Protein 4X34 (pdb70)

Sequence (253 aa):
NSFVGLRVVAKWSSNGYFYSGKITRDVGAGKYKLLFDDGYECDVLGKDILLCDPIPLDTEVTALSEDEYFSAGVVKGHRKESGELYYSIEKEGQRKWYKRMAVILSLEQGNRLREQYGLGNSFVGLRVVAKWSSNGYFYSGKITRDVGAGKYKLLFDDGYECDVLGKDILLCDPIPLDTEVTALSEDEYFSAGVVKGHRKESGELYYSIEKEGQRKWYKRMAVILSLEQGNRLREQYGLTSRHLMFKSRHLMF

GO terms:
  GO:0005515 protein binding (F, IPI)
  GO:0061649 ubiquitin-modified histone reader activity (F, IDA)
  GO:0035861 site of double-strand break (C, IDA)
  GO:0097680 double-strand break repair via classical nonhomologous end joining (P, IDA)
  GO:0140566 histone reader activity (F, IDA)
  GO:0003712 transcription coregulator activity (F, IMP)
  GO:0006974 DNA damage response (P, IDA)
  GO:0005634 nucleus (C, IDA)
  GO:0045830 positive regulation of isotype switching (P, IDA)
  GO:1990166 protein localization to site of double-strand break (P, IDA)
  GO:2000042 negative regulation of double-strand break repair via homologous recombination (P, IDA)
  GO:0051260 protein homooligomerization (P, IDA)
  GO:0006303 double-strand break repair via nonhomologous end joining (P, IDA)
  GO:0140005 histone H4K20me2 reader activity (F, IDA)
  GO:0005634 nucleus (C, EXP)
  GO:0005694 chromosome (C, EXP)
  GO:0045830 positive regulation of isotype switching (P, IMP)
  GO:0005654 nucleoplasm (C, IDA)
  GO:0005737 cytoplasm (C, IDA)
  GO:0002039 p53 binding (F, IPI)

InterPro domains:
  IPR001357 BRCT domain [PS50172] (1724-1848)
  IPR001357 BRCT domain [PS50172] (1864-1964)
  IPR001357 BRCT domain [SM00292] (1661-1838)
  IPR001357 BRCT domain [SM00292] (1866-1954)
  IPR014722 Large ribosomal subunit protein uL2, domain 2 [G3DSA:2.30.30.30] (1539-1603)
  IPR015125 Tumour suppressor p53-binding protein-1, Tudor domain [PF09038] (1483-1604)
  IPR036420 BRCT domain superfamily [G3DSA:3.40.50.10190] (1724-1850)
  IPR036420 BRCT domain superfamily [G3DSA:3.40.50.10190] (1851-1969)
  IPR036420 BRCT domain superfamily [SSF52113] (1715-1865)
  IPR036420 BRCT domain superfamily [SSF52113] (1867-1971)
  IPR047249 TP53-binding protein 1-like, first BRCT domain [cd17745] (1728-1839)
  IPR047250 TP53-binding protein 1-like, second BRCT domain [cd17724] (1868-1954)
  IPR047252 TP53-binding protein 1-like [PTHR15321] (263-1972)

Nearest PDB structures (foldseek):
  6my0-assembly2_B  TM=9.766E-01  e=1.547E-18  Homo sapiens
  4rg2-assembly1_B  TM=9.712E-01  e=1.630E-18  Homo sapiens
  2mwo-assembly1_A  TM=9.190E-01  e=5.790E-19  Homo sapiens
  8u4u-assembly4_H  TM=9.628E-01  e=1.469E-16  Homo sapiens
  5j26-assembly1_A  TM=9.544E-01  e=8.757E-17  Homo sapiens

Foldseek 3Di:
DDQAFAWWWFADVVQGKTFIWGFHADPDPQKTWTQGPVGDIDIGGQLGIFRDVVDDFQQWWWFADPVGDIDIFTFHDWDADPNFIWTWTDDPHDTDIDGRRRIMHHNVSVVVRRVPGGRD/DDQAFAWKFFADPPQRKTFTWGFHADPDPQWTWTQGPVGDIDIGGQLGIFRDVVDDFQQWWWFADPVRDIDIWGFHDWDADPNFIWTWTDDPRDTDIGTRRRIMHHNVSVVVRSVPGTD/DDDPPPVD/DDPVVD

Organism: Homo sapiens (NCBI:txid9606)

Structure (mmCIF, N/CA/C/O backbone):
data_4X34
#
_entry.id   4X34
#
_cell.length_a   58.891
_cell.length_b   110.939
_cell.length_c   96.915
_cell.angle_alpha   90.000
_cell.angle_beta   90.000
_cell.angle_g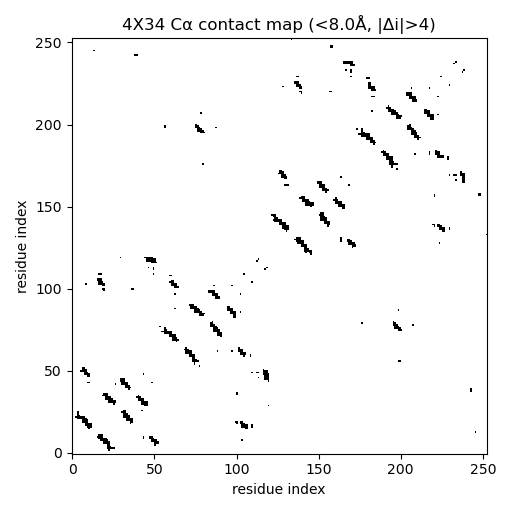amma   90.000
#
_symmetry.space_group_name_H-M   'C 2 2 21'
#
loop_
_entity.id
_entity.type
_entity.pdbx_description
1 polymer 'Tumor suppressor p53-binding protein 1'
2 polymer THR-SER-ARG-HIS-ALY-MLY-LEU-MET-PHE-LYS
3 water water
#
loop_
_atom_site.group_PDB
_atom_site.id
_atom_site.type_symbol
_atom_site.label_atom_id
_atom_site.label_alt_id
_atom_site.label_comp_id
_atom_site.label_asym_id
_atom_site.label_entity_id
_atom_site.label_seq_id
_atom_site.pdbx_PDB_ins_code
_atom_site.Cartn_x
_atom_site.Cartn_y
_atom_site.Cartn_z
_atom_site.occupancy
_atom_site.B_iso_or_equiv
_atom_site.auth_seq_id
_atom_site.auth_comp_id
_atom_site.auth_asym_id
_atom_site.auth_atom_id
_atom_site.pdbx_PDB_model_num
ATOM 1 N N . ASN A 1 1 ? 32.485 5.151 14.713 1.00 43.87 1484 ASN A N 1
ATOM 2 C CA . ASN A 1 1 ? 33.130 4.575 15.888 1.00 35.85 1484 ASN A CA 1
ATOM 3 C C . ASN A 1 1 ? 32.137 3.840 16.807 1.00 33.91 1484 ASN A C 1
ATOM 4 O O . ASN A 1 1 ? 31.666 2.746 16.461 1.00 34.40 1484 ASN A O 1
ATOM 9 N N . SER A 1 2 ? 31.803 4.431 17.954 1.00 24.87 1485 SER A N 1
ATOM 10 C CA . SER A 1 2 ? 30.857 3.787 18.876 1.00 16.49 1485 SER A CA 1
ATOM 11 C C . SER A 1 2 ? 29.416 4.119 18.524 1.00 19.51 1485 SER A C 1
ATOM 12 O O . SER A 1 2 ? 29.115 5.227 18.081 1.00 19.90 1485 SER A O 1
ATOM 15 N N . PHE A 1 3 ? 28.530 3.162 18.759 1.00 16.86 1486 PHE A N 1
ATOM 16 C CA . PHE A 1 3 ? 27.090 3.395 18.610 1.00 13.40 1486 PHE A CA 1
ATOM 17 C C . PHE A 1 3 ? 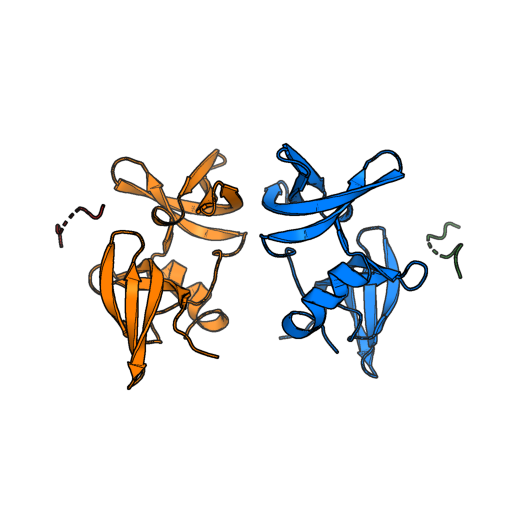26.490 4.132 19.801 1.00 17.18 1486 PHE A C 1
ATOM 18 O O . PHE A 1 3 ? 25.366 4.639 19.723 1.00 17.07 1486 PHE A O 1
ATOM 26 N N . VAL A 1 4 ? 27.209 4.173 20.921 1.00 14.93 1487 VAL A N 1
ATOM 27 C CA . VAL A 1 4 ? 26.632 4.755 22.132 1.00 15.55 1487 VAL A CA 1
ATOM 28 C C . VAL A 1 4 ? 26.476 6.256 21.945 1.00 17.36 1487 VAL A C 1
ATOM 29 O O . VAL A 1 4 ? 27.429 6.936 21.575 1.00 16.67 1487 VAL A O 1
ATOM 33 N N . GLY A 1 5 ? 25.261 6.765 22.148 1.00 14.00 1488 GLY A N 1
ATOM 34 C CA . GLY A 1 5 ? 24.987 8.175 21.932 1.00 15.66 1488 GLY A CA 1
ATOM 35 C C . GLY A 1 5 ? 24.354 8.516 20.591 1.00 15.13 1488 GLY A C 1
ATOM 36 O O . GLY A 1 5 ? 23.923 9.656 20.371 1.00 16.89 1488 GLY A O 1
ATOM 37 N N . LEU A 1 6 ? 24.311 7.549 19.680 1.00 12.98 1489 LEU A N 1
ATOM 38 C CA . LEU A 1 6 ? 23.774 7.813 18.351 1.00 14.13 1489 LEU A CA 1
ATOM 39 C C . LEU A 1 6 ? 22.251 7.738 18.326 1.00 14.77 1489 LEU A C 1
ATOM 40 O O . LEU A 1 6 ? 21.648 6.909 19.016 1.00 14.38 1489 LEU A O 1
ATOM 45 N N . ARG A 1 7 ? 21.632 8.597 17.522 1.00 14.33 1490 ARG A N 1
ATOM 46 C CA . ARG A 1 7 ? 20.185 8.527 17.342 1.00 12.97 1490 ARG A CA 1
ATOM 47 C C . ARG A 1 7 ? 19.817 7.388 16.417 1.00 15.38 1490 ARG A C 1
ATOM 48 O O . ARG A 1 7 ? 20.513 7.119 15.425 1.00 16.90 1490 ARG A O 1
ATOM 56 N N . VAL A 1 8 ? 18.715 6.713 16.750 1.00 14.19 1491 VAL A N 1
ATOM 57 C CA . VAL A 1 8 ? 18.235 5.585 15.982 1.00 12.02 1491 VAL A CA 1
ATOM 58 C C . VAL A 1 8 ? 16.715 5.642 15.950 1.00 12.88 1491 VAL A C 1
ATOM 59 O O . VAL A 1 8 ? 16.107 6.471 16.630 1.00 12.18 1491 VAL A O 1
ATOM 63 N N . VAL A 1 9 ? 16.118 4.744 15.178 1.00 13.13 1492 VAL A N 1
ATOM 64 C CA . VAL A 1 9 ? 14.689 4.498 15.230 1.00 10.94 1492 VAL A CA 1
ATOM 65 C C . VAL A 1 9 ? 14.565 3.016 15.578 1.00 13.62 1492 VAL A C 1
ATOM 66 O O . VAL A 1 9 ? 15.117 2.176 14.884 1.00 14.68 1492 VAL A O 1
ATOM 70 N N . ALA A 1 10 ? 13.871 2.684 16.666 1.00 12.33 1493 ALA A N 1
ATOM 71 C CA . ALA A 1 10 ? 13.924 1.305 17.153 1.00 13.90 1493 ALA A CA 1
ATOM 72 C C . ALA A 1 10 ? 12.575 0.746 17.554 1.00 12.81 1493 ALA A C 1
ATOM 73 O O . ALA A 1 10 ? 11.706 1.479 18.000 1.00 12.16 1493 ALA A O 1
ATOM 75 N N . LYS A 1 11 ? 12.422 -0.565 17.415 1.00 13.74 1494 LYS A N 1
ATOM 76 C CA . LYS A 1 11 ? 11.130 -1.211 17.645 1.00 15.49 1494 LYS A CA 1
ATOM 77 C C . LYS A 1 11 ? 10.738 -1.254 19.122 1.00 18.25 1494 LYS A C 1
ATOM 78 O O . LYS A 1 11 ? 11.517 -1.674 19.986 1.00 17.26 1494 LYS A O 1
ATOM 84 N N . TRP A 1 12 ? 9.524 -0.789 19.412 1.00 15.14 1495 TRP A N 1
ATOM 85 C CA . TRP A 1 12 ? 8.936 -0.964 20.731 1.00 14.28 1495 TRP A CA 1
ATOM 86 C C . TRP A 1 12 ? 8.140 -2.270 20.672 1.00 17.12 1495 TRP A C 1
ATOM 87 O O . TRP A 1 12 ? 7.236 -2.406 19.845 1.00 17.43 1495 TRP A O 1
ATOM 98 N N . SER A 1 13 ? 8.491 -3.235 21.519 1.00 18.33 1496 SER A N 1
ATOM 99 C CA . SER A 1 13 ? 7.953 -4.587 21.382 1.00 21.21 1496 SER A CA 1
ATOM 100 C C . SER A 1 13 ? 6.444 -4.645 21.626 1.00 22.26 1496 SER A C 1
ATOM 101 O O . SER A 1 13 ? 5.759 -5.510 21.087 1.00 24.58 1496 SER A O 1
ATOM 104 N N . SER A 1 14 ? 5.921 -3.717 22.422 1.00 19.49 1497 SER A N 1
ATOM 105 C CA . SER A 1 14 ? 4.496 -3.769 22.761 1.00 19.83 1497 SER A CA 1
ATOM 106 C C . SER A 1 14 ? 3.548 -3.545 21.578 1.00 24.38 1497 SER A C 1
ATOM 107 O O . SER A 1 14 ? 2.403 -4.015 21.608 1.00 23.05 1497 SER A O 1
ATOM 110 N N . ASN A 1 15 ? 3.999 -2.858 20.528 1.00 18.67 1498 ASN A N 1
ATOM 111 C CA . ASN A 1 15 ? 3.142 -2.719 19.347 1.00 19.54 1498 ASN A CA 1
ATOM 112 C C . ASN A 1 15 ? 3.837 -2.977 18.014 1.00 18.10 1498 ASN A C 1
ATOM 113 O O . ASN A 1 15 ? 3.193 -2.992 16.973 1.00 17.24 1498 ASN A O 1
ATOM 118 N N . GLY A 1 16 ? 5.154 -3.178 18.044 1.00 16.89 1499 GLY A N 1
ATOM 119 C CA . GLY A 1 16 ? 5.887 -3.530 16.842 1.00 17.29 1499 GLY A CA 1
ATOM 120 C C . GLY A 1 16 ? 6.271 -2.370 15.943 1.00 18.27 1499 GLY A C 1
ATOM 121 O O . GLY A 1 16 ? 6.869 -2.573 14.879 1.00 18.30 1499 GLY A O 1
ATOM 122 N N . TYR A 1 17 ? 5.914 -1.154 16.349 1.00 13.56 1500 TYR A N 1
ATOM 123 C CA . TYR A 1 17 ? 6.288 0.041 15.596 1.00 15.83 1500 TYR A CA 1
ATOM 124 C C . TYR A 1 17 ? 7.679 0.502 16.038 1.00 13.97 1500 TYR A C 1
ATOM 125 O O . TYR A 1 17 ? 8.093 0.231 17.165 1.00 13.99 1500 TYR A O 1
ATOM 134 N N . PHE A 1 18 ? 8.388 1.212 15.164 1.00 15.13 1501 PHE A N 1
ATOM 135 C CA . PHE A 1 18 ? 9.712 1.740 15.481 1.00 11.29 1501 PHE A CA 1
ATOM 136 C C . PHE A 1 18 ? 9.612 3.231 15.818 1.00 12.04 1501 PHE A C 1
ATOM 137 O O . PHE A 1 18 ? 8.980 3.985 15.081 1.00 12.12 1501 PHE A O 1
ATOM 145 N N . TYR A 1 19 ? 10.268 3.654 16.901 1.00 12.28 1502 TYR A N 1
ATOM 146 C CA . TYR A 1 19 ? 10.190 5.022 17.402 1.00 10.83 1502 TYR A CA 1
ATOM 147 C C . TYR A 1 19 ? 11.569 5.653 17.552 1.00 12.76 1502 TYR A C 1
ATOM 148 O O . TYR A 1 19 ? 12.568 4.954 17.747 1.00 11.83 1502 TYR A O 1
ATOM 157 N N . SER A 1 20 ? 11.616 6.982 17.490 1.00 12.50 1503 SER A N 1
ATOM 158 C CA . SER A 1 20 ? 12.869 7.733 17.627 1.00 12.76 1503 SER A CA 1
ATOM 159 C C . SER A 1 20 ? 13.452 7.623 19.033 1.00 12.51 1503 SER A C 1
ATOM 160 O O . SER A 1 20 ? 12.731 7.754 20.030 1.00 12.41 1503 SER A O 1
ATOM 163 N N . GLY A 1 21 ? 14.761 7.397 19.121 1.00 13.15 1504 GLY A N 1
ATOM 164 C CA . GLY A 1 21 ? 15.417 7.307 20.417 1.00 11.63 1504 GLY A CA 1
ATOM 165 C C . GLY A 1 21 ? 16.924 7.384 20.242 1.00 13.11 1504 GLY A C 1
ATOM 166 O O . GLY A 1 21 ? 17.407 7.736 19.176 1.00 11.88 1504 GLY A O 1
ATOM 167 N N . LYS A 1 22 ? 17.658 7.067 21.303 1.00 13.82 1505 LYS A N 1
ATOM 168 C CA . LYS A 1 22 ? 19.119 7.088 21.268 1.00 12.50 1505 LYS A CA 1
ATOM 169 C C . LYS A 1 22 ? 19.663 5.865 21.971 1.00 14.76 1505 LYS A C 1
ATOM 170 O O . LYS A 1 22 ? 19.107 5.422 22.967 1.00 15.07 1505 LYS A O 1
ATOM 176 N N . ILE A 1 23 ? 20.767 5.316 21.479 1.00 14.35 1506 ILE A N 1
ATOM 177 C CA . ILE A 1 23 ? 21.397 4.209 22.187 1.00 12.99 1506 ILE A CA 1
ATOM 178 C C . ILE A 1 23 ? 22.152 4.807 23.373 1.00 15.84 1506 ILE A C 1
ATOM 179 O O . ILE A 1 23 ? 22.926 5.752 23.201 1.00 15.05 1506 ILE A O 1
ATOM 184 N N . THR A 1 24 ? 21.936 4.277 24.575 1.00 14.76 1507 THR A N 1
ATOM 185 C CA . THR A 1 24 ? 22.622 4.831 25.757 1.00 16.13 1507 THR A CA 1
ATOM 186 C C . THR A 1 24 ? 23.638 3.891 26.386 1.00 20.71 1507 THR A C 1
ATOM 187 O O . THR A 1 24 ? 24.433 4.311 27.240 1.00 17.98 1507 THR A O 1
ATOM 191 N N . ARG A 1 25 ? 23.586 2.616 26.011 1.00 16.17 1508 ARG A N 1
ATOM 192 C CA . ARG A 1 25 ? 24.499 1.630 26.593 1.00 14.90 1508 ARG A CA 1
ATOM 193 C C . ARG A 1 25 ? 24.564 0.369 25.745 1.00 18.47 1508 ARG A C 1
ATOM 194 O O . ARG A 1 25 ? 23.561 -0.087 25.211 1.00 17.30 1508 ARG A O 1
ATOM 202 N N . ASP A 1 26 ? 25.766 -0.174 25.596 1.00 16.32 1509 ASP A N 1
ATOM 203 C CA . ASP A 1 26 ? 25.946 -1.489 25.006 1.00 18.07 1509 ASP A CA 1
ATOM 204 C C . ASP A 1 26 ? 25.757 -2.496 26.151 1.00 19.31 1509 ASP A C 1
ATOM 205 O O . ASP A 1 26 ? 26.522 -2.477 27.119 1.00 21.37 1509 ASP A O 1
ATOM 210 N N . VAL A 1 27 ? 24.733 -3.345 26.084 1.00 19.44 1510 VAL A N 1
ATOM 211 C CA . VAL A 1 27 ? 24.505 -4.313 27.162 1.00 20.80 1510 VAL A CA 1
ATOM 212 C C . VAL A 1 27 ? 24.849 -5.732 26.738 1.00 23.21 1510 VAL A C 1
ATOM 213 O O . VAL A 1 27 ? 24.438 -6.702 27.374 1.00 24.63 1510 VAL A O 1
ATOM 217 N N . GLY A 1 28 ? 25.621 -5.834 25.663 1.00 21.38 1511 GLY A N 1
ATOM 218 C CA . GLY A 1 28 ? 26.191 -7.102 25.244 1.00 22.64 1511 GLY A CA 1
ATOM 219 C C . GLY A 1 28 ? 25.199 -8.029 24.583 1.00 25.89 1511 GLY A C 1
ATOM 220 O O . GLY A 1 28 ? 23.992 -7.786 24.623 1.00 24.10 1511 GLY A O 1
ATOM 221 N N . ALA A 1 29 ? 25.716 -9.095 23.978 1.00 32.18 1512 ALA A N 1
ATOM 222 C CA . ALA A 1 29 ? 24.874 -10.134 23.400 1.00 33.04 1512 ALA A CA 1
ATOM 223 C C . ALA A 1 29 ? 23.902 -9.555 22.377 1.00 24.51 1512 ALA A C 1
ATOM 224 O O . ALA A 1 29 ? 22.719 -9.874 22.397 1.00 32.49 1512 ALA A O 1
ATOM 226 N N . GLY A 1 30 ? 24.412 -8.697 21.502 1.00 25.99 1513 GLY A N 1
ATOM 227 C CA . GLY A 1 30 ? 23.619 -8.128 20.425 1.00 28.85 1513 GLY A CA 1
ATOM 228 C C . GLY A 1 30 ? 22.486 -7.234 20.902 1.00 24.39 1513 GLY A C 1
ATOM 229 O O . GLY A 1 30 ? 21.531 -6.986 20.158 1.00 21.46 1513 GLY A O 1
ATOM 230 N N . LYS A 1 31 ? 22.579 -6.758 22.141 1.00 20.58 1514 LYS A N 1
ATOM 231 C CA . LYS A 1 31 ? 21.514 -5.942 22.721 1.00 17.21 1514 LYS A CA 1
ATOM 232 C C . LYS A 1 31 ? 22.021 -4.554 23.116 1.00 16.12 1514 LYS A C 1
ATOM 233 O O . LYS A 1 31 ? 23.192 -4.391 23.477 1.00 19.34 1514 LYS A O 1
ATOM 239 N N . TYR A 1 32 ? 21.141 -3.554 23.031 1.00 15.49 1515 TYR A N 1
ATOM 240 C CA . TYR A 1 32 ? 21.490 -2.176 23.382 1.00 13.70 1515 TYR A CA 1
ATOM 241 C C . TYR A 1 32 ? 20.403 -1.561 24.259 1.00 15.85 1515 TYR A C 1
ATOM 242 O O . TYR A 1 32 ? 19.218 -1.817 24.058 1.00 15.20 1515 TYR A O 1
ATOM 251 N N . LYS A 1 33 ? 20.805 -0.752 25.230 1.00 15.29 1516 LYS A N 1
ATOM 252 C CA . LYS A 1 33 ? 19.832 0.007 26.006 1.00 14.04 1516 LYS A CA 1
ATOM 253 C C . LYS A 1 33 ? 19.457 1.237 25.194 1.00 16.09 1516 LYS A C 1
ATOM 254 O O . LYS A 1 33 ? 20.318 1.930 24.670 1.00 15.01 1516 LYS A O 1
ATOM 260 N N . LEU A 1 34 ? 18.162 1.485 25.070 1.00 13.92 1517 LEU A N 1
ATOM 261 C CA . LEU A 1 34 ? 17.682 2.612 24.300 1.00 13.82 1517 LEU A CA 1
ATOM 262 C C . LEU A 1 34 ? 17.001 3.591 25.225 1.00 19.12 1517 LEU A C 1
ATOM 263 O O . LEU A 1 34 ? 16.303 3.187 26.153 1.00 21.49 1517 LEU A O 1
ATOM 268 N N . LEU A 1 35 ? 17.208 4.878 24.987 1.00 15.53 1518 LEU A N 1
ATOM 269 C CA . LEU A 1 35 ? 16.337 5.879 25.591 1.00 15.46 1518 LEU A CA 1
ATOM 270 C C . LEU A 1 35 ? 15.459 6.444 24.478 1.00 15.22 1518 LEU A C 1
ATOM 271 O O . LEU A 1 35 ? 15.936 7.163 23.598 1.00 13.50 1518 LEU A O 1
ATOM 276 N N . PHE A 1 36 ? 14.174 6.114 24.487 1.00 14.83 1519 PHE A N 1
ATOM 277 C CA . PHE A 1 36 ? 13.301 6.697 23.485 1.00 12.00 1519 PHE A CA 1
ATOM 278 C C . PHE A 1 36 ? 13.102 8.187 23.762 1.00 13.59 1519 PHE A C 1
ATOM 279 O O . PHE A 1 36 ? 13.276 8.647 24.900 1.00 13.91 1519 PHE A O 1
ATOM 287 N N . ASP A 1 37 ? 12.737 8.940 22.730 1.00 13.70 1520 ASP A N 1
ATOM 288 C CA . ASP A 1 37 ? 12.565 10.378 22.883 1.00 14.25 1520 ASP A CA 1
ATOM 289 C C . ASP A 1 37 ? 11.464 10.698 23.893 1.00 15.77 1520 ASP A C 1
ATOM 290 O O . ASP A 1 37 ? 11.474 11.776 24.490 1.00 15.83 1520 ASP A O 1
ATOM 295 N N . ASP A 1 38 ? 10.534 9.765 24.091 1.00 14.54 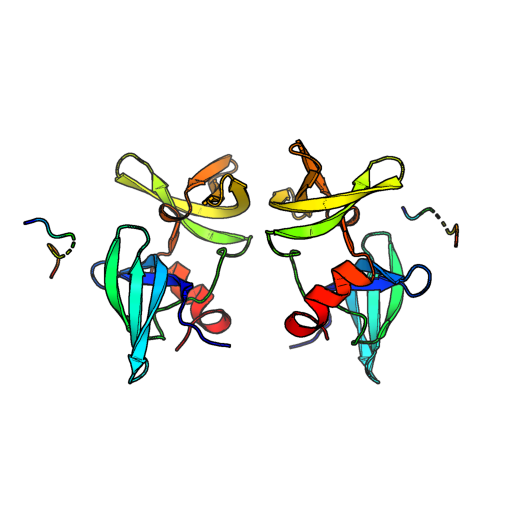1521 ASP A N 1
ATOM 296 C CA . ASP A 1 38 ? 9.457 9.980 25.061 1.00 16.16 1521 ASP A CA 1
ATOM 297 C C . ASP A 1 38 ? 9.875 9.687 26.497 1.00 20.92 1521 ASP A C 1
ATOM 298 O O . ASP A 1 38 ? 9.070 9.853 27.419 1.00 19.94 1521 ASP A O 1
ATOM 303 N N . GLY A 1 39 ? 11.130 9.269 26.682 1.00 18.02 1522 GLY A N 1
ATOM 304 C CA . GLY A 1 39 ? 11.674 9.069 28.014 1.00 15.69 1522 GLY A CA 1
ATOM 305 C C . GLY A 1 39 ? 11.730 7.623 28.458 1.00 16.36 1522 GLY A C 1
ATOM 306 O O . GLY A 1 39 ? 12.323 7.305 29.490 1.00 18.01 1522 GLY A O 1
ATOM 307 N N . TYR A 1 40 ? 11.127 6.731 27.687 1.00 15.07 1523 TYR A N 1
ATOM 308 C CA . TYR A 1 40 ? 11.108 5.328 28.068 1.00 13.29 1523 TYR A CA 1
ATOM 309 C C . TYR A 1 40 ? 12.452 4.704 27.790 1.00 17.86 1523 TYR A C 1
ATOM 310 O O . TYR A 1 40 ? 13.002 4.896 26.703 1.00 15.40 1523 TYR A O 1
ATOM 319 N N . GLU A 1 41 ? 12.970 3.942 28.758 1.00 15.18 1524 GLU A N 1
ATOM 320 C CA . GLU A 1 41 ? 14.242 3.255 28.569 1.00 19.61 1524 GLU A CA 1
ATOM 321 C C . GLU A 1 41 ? 14.057 1.742 28.654 1.00 16.42 1524 GLU A C 1
ATOM 322 O O . GLU A 1 41 ? 13.403 1.238 29.577 1.00 19.70 1524 GLU A O 1
ATOM 328 N N . CYS A 1 42 ? 14.609 1.013 27.685 1.00 14.22 1525 CYS A N 1
ATOM 329 C CA . CYS A 1 42 ? 14.548 -0.451 27.714 1.00 15.38 1525 CYS A CA 1
ATOM 330 C C . CYS A 1 42 ? 15.614 -1.043 26.808 1.00 16.92 1525 CYS A C 1
ATOM 331 O O . CYS A 1 42 ? 16.282 -0.318 26.077 1.00 18.29 1525 CYS A O 1
ATOM 334 N N . ASP A 1 43 ? 15.790 -2.357 26.865 1.00 16.17 1526 ASP A N 1
ATOM 335 C CA . ASP A 1 43 ? 16.785 -2.999 26.018 1.00 15.03 1526 ASP A CA 1
ATOM 336 C C . ASP A 1 43 ? 16.144 -3.482 24.719 1.00 16.93 1526 ASP A C 1
ATOM 337 O O . ASP A 1 43 ? 15.002 -3.939 24.722 1.00 18.55 1526 ASP A O 1
ATOM 342 N N . VAL A 1 44 ? 16.879 -3.348 23.617 1.00 17.02 1527 VAL A N 1
ATOM 343 C CA . VAL A 1 44 ? 16.382 -3.667 22.270 1.00 18.25 1527 VAL A CA 1
ATOM 344 C C . VAL A 1 44 ? 17.471 -4.412 21.501 1.00 19.47 1527 VAL A C 1
ATOM 345 O O . VAL A 1 44 ? 18.656 -4.053 21.569 1.00 16.95 1527 VAL A O 1
ATOM 349 N N . LEU A 1 45 ? 17.078 -5.477 20.811 1.00 16.93 1528 LEU A N 1
ATOM 350 C CA . LEU A 1 45 ? 18.001 -6.260 19.994 1.00 17.79 1528 LEU A CA 1
ATOM 351 C C . LEU A 1 45 ? 18.486 -5.431 18.835 1.00 20.06 1528 LEU A C 1
ATOM 352 O O . LEU A 1 45 ? 17.711 -4.676 18.250 1.00 16.07 1528 LEU A O 1
ATOM 357 N N . GLY A 1 46 ? 19.763 -5.573 18.486 1.00 17.99 1529 GLY A N 1
ATOM 358 C CA . GLY A 1 46 ? 20.306 -4.861 17.342 1.00 16.64 1529 GLY A CA 1
ATOM 359 C C . GLY A 1 46 ? 19.483 -4.984 16.068 1.00 18.33 1529 GLY A C 1
ATOM 360 O O . GLY A 1 46 ? 19.409 -4.023 15.292 1.00 15.63 1529 GLY A O 1
ATOM 361 N N . LYS A 1 47 ? 18.864 -6.145 15.850 1.00 17.20 1530 LYS A N 1
ATOM 362 C CA . LYS A 1 47 ? 18.105 -6.376 14.621 1.00 17.44 1530 LYS A CA 1
ATOM 363 C C . LYS A 1 47 ? 16.868 -5.475 14.561 1.00 19.13 1530 LYS A C 1
ATOM 364 O O . LYS A 1 47 ? 16.296 -5.250 13.479 1.00 19.00 1530 LYS A O 1
ATOM 370 N N . ASP A 1 48 ? 16.475 -4.951 15.722 1.00 15.25 1531 ASP A N 1
ATOM 371 C CA . ASP A 1 48 ? 15.281 -4.111 15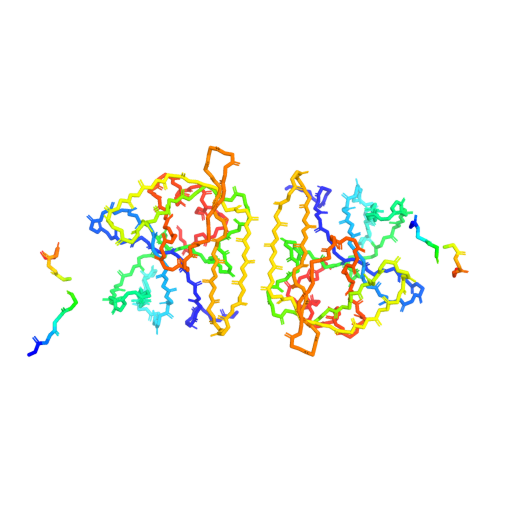.845 1.00 14.55 1531 ASP A CA 1
ATOM 372 C C . ASP A 1 48 ? 15.638 -2.632 15.981 1.00 15.95 1531 ASP A C 1
ATOM 373 O O . ASP A 1 48 ? 14.792 -1.811 16.348 1.00 15.91 1531 ASP A O 1
ATOM 378 N N . ILE A 1 49 ? 16.897 -2.305 15.699 1.00 13.50 1532 ILE A N 1
ATOM 379 C CA . ILE A 1 49 ? 17.375 -0.928 15.736 1.00 12.87 1532 ILE A CA 1
ATOM 380 C C . ILE A 1 49 ? 17.838 -0.478 14.354 1.00 16.26 1532 ILE A C 1
ATOM 381 O O . ILE A 1 49 ? 18.676 -1.134 13.715 1.00 16.91 1532 ILE A O 1
ATOM 386 N N . LEU A 1 50 ? 17.289 0.637 13.885 1.00 14.25 1533 LEU A N 1
ATOM 387 C CA . LEU A 1 50 ? 17.709 1.219 12.612 1.00 12.47 1533 LEU A CA 1
ATOM 388 C C . LEU A 1 50 ? 18.578 2.437 12.855 1.00 15.71 1533 LEU A C 1
ATOM 389 O O . LEU A 1 50 ? 18.155 3.403 13.493 1.00 12.32 1533 LEU A O 1
ATOM 394 N N . LEU A 1 51 ? 19.801 2.398 12.335 1.00 14.14 1534 LEU A N 1
ATOM 395 C CA . LEU A 1 51 ? 20.740 3.488 12.536 1.00 14.49 1534 LEU A CA 1
ATOM 396 C C . LEU A 1 51 ? 20.539 4.545 11.461 1.00 19.86 1534 LEU A C 1
ATOM 397 O O . LEU A 1 51 ? 21.360 4.683 10.559 1.00 23.04 1534 LEU A O 1
ATOM 402 N N . CYS A 1 52 ? 19.428 5.270 11.521 1.00 19.47 1535 CYS A N 1
ATOM 403 C CA . CYS A 1 52 ? 19.260 6.412 10.633 1.00 20.12 1535 CYS A CA 1
ATOM 404 C C . CYS A 1 52 ? 18.855 7.654 11.396 1.00 18.37 1535 CYS A C 1
ATOM 405 O O . CYS A 1 52 ? 17.975 7.627 12.255 1.00 18.77 1535 CYS A O 1
ATOM 408 N N . ASP A 1 53 ? 19.571 8.729 11.112 1.00 18.02 1536 ASP A N 1
ATOM 409 C CA . ASP A 1 53 ? 19.331 10.023 11.717 1.00 19.40 1536 ASP A CA 1
ATOM 410 C C . ASP A 1 53 ? 19.779 11.073 10.702 1.00 21.08 1536 ASP A C 1
ATOM 411 O O . ASP A 1 53 ? 20.957 11.366 10.598 1.00 19.91 1536 ASP A O 1
ATOM 416 N N . PRO A 1 54 ? 18.842 11.646 9.944 1.00 16.82 1537 PRO A N 1
ATOM 417 C CA . PRO A 1 54 ? 17.390 11.454 9.972 1.00 12.45 1537 PRO A CA 1
ATOM 418 C C . PRO A 1 54 ? 16.925 10.255 9.159 1.00 13.69 1537 PRO A C 1
ATOM 419 O O . PRO A 1 54 ? 17.701 9.637 8.418 1.00 14.84 1537 PRO A O 1
ATOM 423 N N . ILE A 1 55 ? 15.646 9.928 9.293 1.00 14.93 1538 ILE A N 1
ATOM 424 C CA . ILE A 1 55 ? 15.018 9.004 8.358 1.00 13.27 1538 ILE A CA 1
ATOM 425 C C . ILE A 1 55 ? 15.171 9.649 6.984 1.00 13.98 1538 ILE A C 1
ATOM 426 O O . ILE A 1 55 ? 14.905 10.840 6.827 1.00 16.07 1538 ILE A O 1
ATOM 431 N N . PRO A 1 56 ? 15.623 8.877 5.988 1.00 14.47 1539 PRO A N 1
ATOM 432 C CA . PRO A 1 56 ? 16.003 9.480 4.699 1.00 17.34 1539 PRO A CA 1
ATOM 433 C C . PRO A 1 56 ? 14.820 10.002 3.895 1.00 15.94 1539 PRO A C 1
ATOM 434 O O . PRO A 1 56 ? 13.699 9.500 4.026 1.00 14.59 1539 PRO A O 1
ATOM 438 N N . LEU A 1 57 ? 15.071 11.010 3.065 1.00 14.03 1540 LEU A N 1
ATOM 439 C CA . LEU A 1 57 ? 14.064 11.464 2.100 1.00 12.81 1540 LEU A CA 1
ATOM 440 C C . LEU A 1 57 ? 13.490 10.289 1.299 1.00 16.15 1540 LEU A C 1
ATOM 441 O O . LEU A 1 57 ? 14.202 9.323 1.004 1.00 16.74 1540 LEU A O 1
ATOM 446 N N . ASP A 1 58 ? 12.194 10.379 0.991 1.00 13.67 1541 ASP A N 1
ATOM 447 C CA . ASP A 1 58 ? 11.447 9.369 0.230 1.00 15.62 1541 ASP A CA 1
ATOM 448 C C . ASP A 1 58 ? 11.104 8.072 0.982 1.00 15.80 1541 ASP A C 1
ATOM 449 O O . ASP A 1 58 ? 10.473 7.170 0.428 1.00 19.31 1541 ASP A O 1
ATOM 454 N N . THR A 1 59 ? 11.460 7.998 2.255 1.00 13.57 1542 THR A N 1
ATOM 455 C CA . THR A 1 59 ? 11.052 6.851 3.067 1.00 14.82 1542 THR A CA 1
ATOM 456 C C . THR A 1 59 ? 9.546 6.850 3.349 1.00 13.03 1542 THR A C 1
ATOM 457 O O . THR A 1 59 ? 8.970 7.888 3.715 1.00 13.23 1542 THR A O 1
ATOM 461 N N . GLU A 1 60 ? 8.906 5.687 3.208 1.00 12.77 1543 GLU A N 1
ATOM 462 C CA . GLU A 1 60 ? 7.508 5.549 3.633 1.00 15.22 1543 GLU A CA 1
ATOM 463 C C . GLU A 1 60 ? 7.453 5.404 5.160 1.00 14.01 1543 GLU A C 1
ATOM 464 O O . GLU A 1 60 ? 8.084 4.505 5.730 1.00 13.29 1543 GLU A O 1
ATOM 470 N N . VAL A 1 61 ? 6.712 6.298 5.812 1.00 13.11 1544 VAL A N 1
ATOM 471 C CA . VAL A 1 61 ? 6.636 6.346 7.269 1.00 11.45 1544 VAL A CA 1
ATOM 472 C C . VAL A 1 61 ? 5.190 6.488 7.737 1.00 11.58 1544 VAL A C 1
ATOM 473 O O . VAL A 1 61 ? 4.249 6.545 6.930 1.00 11.46 1544 VAL A O 1
ATOM 477 N N . THR A 1 62 ? 5.036 6.570 9.051 1.00 13.16 1545 THR A N 1
ATOM 478 C CA . THR A 1 62 ? 3.731 6.758 9.681 1.00 11.00 1545 THR A CA 1
ATOM 479 C C . THR A 1 62 ? 3.861 8.007 10.550 1.00 14.00 1545 THR A C 1
ATOM 480 O O . THR A 1 62 ? 4.876 8.199 11.208 1.00 13.91 1545 THR A O 1
ATOM 484 N N . ALA A 1 63 ? 2.858 8.878 10.525 1.00 13.70 1546 ALA A N 1
ATOM 485 C CA . ALA A 1 63 ? 2.928 10.107 11.305 1.00 13.32 1546 ALA A CA 1
ATOM 486 C C . ALA A 1 63 ? 1.834 10.090 12.357 1.00 17.01 1546 ALA A C 1
ATOM 487 O O . ALA A 1 63 ? 0.685 9.748 12.046 1.00 16.24 1546 ALA A O 1
ATOM 489 N N . LEU A 1 64 ? 2.197 10.446 13.595 1.00 14.49 1547 LEU A N 1
ATOM 490 C CA . LEU A 1 64 ? 1.241 10.558 14.698 1.00 17.42 1547 LEU A CA 1
ATOM 491 C C . LEU A 1 64 ? 0.771 11.998 14.873 1.00 20.73 1547 LEU A C 1
ATOM 492 O O . LEU A 1 64 ? 1.584 12.919 14.993 1.00 20.11 1547 LEU A O 1
ATOM 497 N N . SER A 1 65 ? -0.541 12.184 14.927 1.00 17.06 1548 SER A N 1
ATOM 498 C CA . SER A 1 65 ? -1.114 13.517 15.086 1.00 20.57 1548 SER A CA 1
ATOM 499 C C . SER A 1 65 ? -1.124 13.854 16.565 1.00 25.26 1548 SER A C 1
ATOM 500 O O . SER A 1 65 ? -0.921 12.972 17.400 1.00 27.63 1548 SER A O 1
ATOM 503 N N . GLU A 1 66 ? -1.372 15.119 16.900 1.00 23.71 1549 GLU A N 1
ATOM 504 C CA . GLU A 1 66 ? -1.418 15.516 18.300 1.00 27.41 1549 GLU A CA 1
ATOM 505 C C . GLU A 1 66 ? -2.666 14.982 18.999 1.00 29.68 1549 GLU A C 1
ATOM 506 O O . GLU A 1 66 ? -2.736 14.978 20.229 1.00 33.20 1549 GLU A O 1
ATOM 512 N N . ASP A 1 67 ? -3.627 14.496 18.219 1.00 24.67 1550 A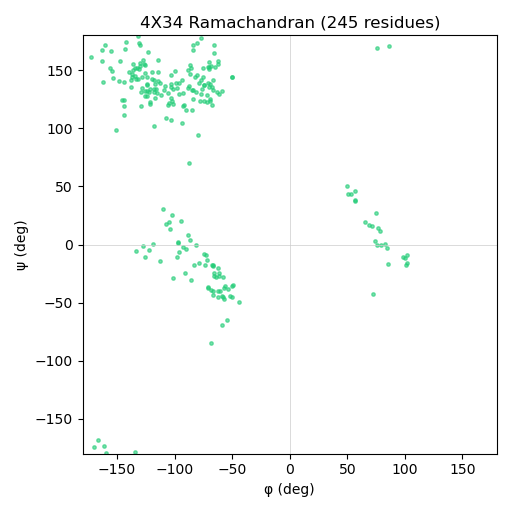SP A N 1
ATOM 513 C CA . ASP A 1 67 ? -4.865 13.965 18.802 1.00 29.78 1550 ASP A CA 1
ATOM 514 C C . ASP A 1 67 ? -5.037 12.437 18.701 1.00 28.60 1550 ASP A C 1
ATOM 515 O O . ASP A 1 67 ? -6.165 11.943 18.607 1.00 25.73 1550 ASP A O 1
ATOM 520 N N . GLU A 1 68 ? -3.916 11.711 18.717 1.00 25.01 1551 GLU A N 1
ATOM 521 C CA . GLU A 1 68 ? -3.895 10.247 18.863 1.00 26.85 1551 GLU A CA 1
ATOM 522 C C . GLU A 1 68 ? -4.314 9.482 17.614 1.00 22.98 1551 GLU A C 1
ATOM 523 O O . GLU A 1 68 ? -4.820 8.367 17.731 1.00 24.14 1551 GLU A O 1
ATOM 529 N N . TYR A 1 69 ? -4.122 10.065 16.434 1.00 20.35 1552 TYR A N 1
ATOM 530 C CA . TYR A 1 69 ? -4.374 9.325 15.203 1.00 17.16 1552 TYR A CA 1
ATOM 531 C C . TYR A 1 69 ? -3.066 9.115 14.451 1.00 19.75 1552 TYR A C 1
ATOM 532 O O . TYR A 1 69 ? -2.091 9.836 14.693 1.00 21.17 1552 TYR A O 1
ATOM 541 N N . PHE A 1 70 ? -3.032 8.117 13.571 1.00 19.87 1553 PHE A N 1
ATOM 542 C CA . PHE A 1 70 ? -1.852 7.913 12.740 1.00 18.84 1553 PHE A CA 1
ATOM 543 C C . PHE A 1 70 ? -2.235 7.756 11.282 1.00 18.69 1553 PHE A C 1
ATOM 544 O O . PHE A 1 70 ? -3.346 7.299 10.965 1.00 22.96 1553 PHE A O 1
ATOM 552 N N . SER A 1 71 ? -1.330 8.151 10.388 1.00 16.88 1554 SER A N 1
ATOM 553 C CA . SER A 1 71 ? -1.575 7.988 8.960 1.00 17.56 1554 SER A CA 1
ATOM 554 C C . SER A 1 71 ? -0.248 7.734 8.278 1.00 17.23 1554 SER A C 1
ATOM 555 O O . SER A 1 71 ? 0.797 8.081 8.815 1.00 14.86 1554 SER A O 1
ATOM 558 N N . ALA A 1 72 ? -0.283 7.119 7.102 1.00 16.13 1555 ALA A N 1
ATOM 559 C CA . ALA A 1 72 ? 0.959 6.841 6.388 1.00 17.45 1555 ALA A CA 1
ATOM 560 C C . ALA A 1 72 ? 1.324 8.026 5.511 1.00 19.30 1555 ALA A C 1
ATOM 561 O O . ALA A 1 72 ? 0.446 8.748 5.040 1.00 21.30 1555 ALA A O 1
ATOM 563 N N . GLY A 1 73 ? 2.618 8.228 5.286 1.00 14.81 1556 GLY A N 1
ATOM 564 C CA . GLY A 1 73 ? 3.061 9.293 4.402 1.00 16.17 1556 GLY A CA 1
ATOM 565 C C . GLY A 1 73 ? 4.488 9.030 3.958 1.00 13.67 1556 GLY A C 1
ATOM 566 O O . GLY A 1 73 ? 5.041 7.972 4.242 1.00 13.89 1556 GLY A O 1
ATOM 567 N N . VAL A 1 74 ? 5.079 9.991 3.259 1.00 12.96 1557 VAL A N 1
ATOM 568 C CA . VAL A 1 74 ? 6.427 9.837 2.735 1.00 12.11 1557 VAL A CA 1
ATOM 569 C C . VAL A 1 74 ? 7.272 11.036 3.145 1.00 12.79 1557 VAL A C 1
ATOM 570 O O . VAL A 1 74 ? 6.823 12.178 3.053 1.00 13.05 1557 VAL A O 1
ATOM 574 N N . VAL A 1 75 ? 8.496 10.789 3.614 1.00 11.62 1558 VAL A N 1
ATOM 575 C CA . VAL A 1 75 ? 9.348 11.894 4.042 1.00 11.63 1558 VAL A CA 1
ATOM 576 C C . VAL A 1 75 ? 9.767 12.710 2.818 1.00 13.15 1558 VAL A C 1
ATOM 577 O O . VAL A 1 75 ? 10.360 12.173 1.885 1.00 13.37 1558 VAL A O 1
ATOM 581 N N . LYS A 1 76 ? 9.474 14.006 2.825 1.00 14.21 1559 LYS A N 1
ATOM 582 C CA . LYS A 1 76 ? 9.872 14.854 1.703 1.00 13.69 1559 LYS A CA 1
ATOM 583 C C . LYS A 1 76 ? 10.763 16.016 2.122 1.00 16.17 1559 LYS A C 1
ATOM 584 O O . LYS A 1 76 ? 11.226 16.765 1.278 1.00 15.15 1559 LYS A O 1
ATOM 590 N N . GLY A 1 77 ? 10.993 16.174 3.418 1.00 14.10 1560 GLY A N 1
ATOM 591 C CA . GLY A 1 77 ? 11.806 17.282 3.887 1.00 16.80 1560 GLY A CA 1
ATOM 592 C C . GLY A 1 77 ? 12.302 17.086 5.306 1.00 17.48 1560 GLY A C 1
ATOM 593 O O . GLY A 1 77 ? 11.732 16.299 6.071 1.00 16.29 1560 GLY A O 1
ATOM 594 N N . HIS A 1 78 ? 13.375 17.789 5.643 1.00 15.46 1561 HIS A N 1
ATOM 595 C CA . HIS A 1 78 ? 13.896 17.843 7.007 1.00 16.29 1561 HIS A CA 1
ATOM 596 C C . HIS A 1 78 ? 14.162 19.305 7.308 1.00 19.83 1561 HIS A C 1
ATOM 597 O O . HIS A 1 78 ? 14.495 20.078 6.405 1.00 21.43 1561 HIS A O 1
ATOM 604 N N . ARG A 1 79 ? 14.079 19.691 8.574 1.00 18.32 1562 ARG A N 1
ATOM 605 C CA . ARG A 1 79 ? 14.579 21.003 8.956 1.00 17.01 1562 ARG A CA 1
ATOM 606 C C . ARG A 1 79 ? 14.992 20.983 10.418 1.00 21.44 1562 ARG A C 1
ATOM 607 O O . ARG A 1 79 ? 14.366 20.309 11.246 1.00 18.25 1562 ARG A O 1
ATOM 615 N N . LYS A 1 80 ? 16.069 21.691 10.725 1.00 19.80 1563 LYS A N 1
ATOM 616 C CA . LYS A 1 80 ? 16.551 21.787 12.095 1.00 25.76 1563 LYS A CA 1
ATOM 617 C C . LYS A 1 80 ? 16.213 23.175 12.625 1.00 32.52 1563 LYS A C 1
ATOM 618 O O . LYS A 1 80 ? 16.477 24.176 11.958 1.00 28.94 1563 LYS A O 1
ATOM 624 N N . GLU A 1 81 ? 15.605 23.249 13.804 1.00 30.19 1564 GLU A N 1
ATOM 625 C CA . GLU A 1 81 ? 15.371 24.550 14.419 1.00 30.90 1564 GLU A CA 1
ATOM 626 C C . GLU A 1 81 ? 15.521 24.462 15.927 1.00 35.40 1564 GLU A C 1
ATOM 627 O O . GLU A 1 81 ? 14.876 23.632 16.568 1.00 28.81 1564 GLU A O 1
ATOM 633 N N . SER A 1 82 ? 16.394 25.305 16.473 1.00 36.40 1565 SER A N 1
ATOM 634 C CA . SER A 1 82 ? 16.678 25.323 17.905 1.00 36.86 1565 SER A CA 1
ATOM 635 C C . SER A 1 82 ? 17.149 23.957 18.395 1.00 35.84 1565 SER A C 1
ATOM 636 O O . SER A 1 82 ? 16.792 23.526 19.488 1.00 33.40 1565 SER A O 1
ATOM 639 N N . GLY A 1 83 ? 17.933 23.270 17.567 1.00 33.51 1566 GLY A N 1
ATOM 640 C CA . GLY A 1 83 ? 18.497 21.988 17.948 1.00 36.05 1566 GLY A CA 1
ATOM 641 C C . GLY A 1 83 ? 17.519 20.830 17.859 1.00 32.82 1566 GLY A C 1
ATOM 642 O O . GLY A 1 83 ? 17.800 19.734 18.340 1.00 36.34 1566 GLY A O 1
ATOM 643 N N . GLU A 1 84 ? 16.370 21.071 17.237 1.00 27.40 1567 GLU A N 1
ATOM 644 C CA . GLU A 1 84 ? 15.342 20.047 17.109 1.00 25.69 1567 GLU A CA 1
ATOM 645 C C . GLU A 1 84 ? 15.061 19.759 15.646 1.00 25.50 1567 GLU A C 1
ATOM 646 O O . GLU A 1 84 ? 15.016 20.680 14.837 1.00 21.78 1567 GLU A O 1
ATOM 652 N N . LEU A 1 85 ? 14.821 18.489 15.326 1.00 17.74 1568 LEU A N 1
ATOM 653 C CA . LEU A 1 85 ? 14.536 18.070 13.954 1.00 14.48 1568 LEU A CA 1
ATOM 654 C C . LEU A 1 85 ? 13.041 17.976 13.707 1.00 13.20 1568 LEU A C 1
ATOM 655 O O . LEU A 1 85 ? 12.288 17.482 14.560 1.00 15.52 1568 LEU A O 1
ATOM 660 N N . TYR A 1 86 ? 12.627 18.438 12.531 1.00 13.13 1569 TYR A N 1
ATOM 661 C CA . TYR A 1 86 ? 11.249 18.317 12.059 1.00 14.06 1569 TYR A CA 1
ATOM 662 C C . TYR A 1 86 ? 11.242 17.653 10.692 1.00 14.66 1569 TYR A C 1
ATOM 663 O O . TYR A 1 86 ? 12.184 17.831 9.898 1.00 15.27 1569 TYR A O 1
ATOM 672 N N . TYR A 1 87 ? 10.189 16.884 10.429 1.00 13.13 1570 TYR A N 1
ATOM 673 C CA . TYR A 1 87 ? 10.044 16.199 9.149 1.00 11.37 1570 TYR A CA 1
ATOM 674 C C . TYR A 1 87 ? 8.883 16.788 8.374 1.00 14.48 1570 TYR A C 1
ATOM 675 O O . TYR A 1 87 ? 7.820 17.044 8.943 1.00 14.12 1570 TYR A O 1
ATOM 684 N N . SER A 1 88 ? 9.073 16.964 7.070 1.00 13.30 1571 SER A N 1
ATOM 685 C CA . SER A 1 88 ? 7.957 17.272 6.183 1.00 14.21 1571 SER A CA 1
ATOM 686 C C . SER A 1 88 ? 7.424 15.954 5.632 1.00 14.63 1571 SER A C 1
ATOM 687 O O . SER A 1 88 ? 8.157 15.216 4.965 1.00 15.00 1571 SER A O 1
ATOM 690 N N . ILE A 1 89 ? 6.156 15.651 5.922 1.00 12.02 1572 ILE A N 1
ATOM 691 C CA . ILE A 1 89 ? 5.560 14.384 5.527 1.00 11.13 1572 ILE A CA 1
ATOM 692 C C . ILE A 1 89 ? 4.497 14.634 4.475 1.00 18.91 1572 ILE A C 1
ATOM 693 O O . ILE A 1 89 ? 3.619 15.470 4.660 1.00 14.95 1572 ILE A O 1
ATOM 698 N N . GLU A 1 90 ? 4.573 13.908 3.368 1.00 15.26 1573 GLU A N 1
ATOM 699 C CA . GLU A 1 90 ? 3.603 14.096 2.297 1.00 14.46 1573 GLU A CA 1
ATOM 700 C C . GLU A 1 90 ? 2.576 12.973 2.302 1.00 17.23 1573 GLU A C 1
ATOM 701 O O . GLU A 1 90 ? 2.926 11.796 2.445 1.00 16.97 1573 GLU A O 1
ATOM 707 N N . LYS A 1 91 ? 1.307 13.348 2.155 1.00 15.57 1574 LYS A N 1
ATOM 708 C CA . LYS A 1 91 ? 0.194 12.407 2.151 1.00 16.81 1574 LYS A CA 1
ATOM 709 C C . LYS A 1 91 ? -0.839 12.953 1.181 1.00 22.47 1574 LYS A C 1
ATOM 710 O O . LYS A 1 91 ? -1.260 14.099 1.320 1.00 17.86 1574 LYS A O 1
ATOM 716 N N . GLU A 1 92 ? -1.218 12.152 0.186 1.00 23.78 1575 GLU A N 1
ATOM 717 C CA . GLU A 1 92 ? -2.265 12.537 -0.775 1.00 28.22 1575 GLU A CA 1
ATOM 718 C C . GLU A 1 92 ? -2.040 13.915 -1.403 1.00 26.60 1575 GLU A C 1
ATOM 719 O O . GLU A 1 92 ? -2.972 14.711 -1.507 1.00 28.49 1575 GLU A O 1
ATOM 725 N N . GLY A 1 93 ? -0.803 14.201 -1.794 1.00 23.47 1576 GLY A N 1
ATOM 726 C CA . GLY A 1 93 ? -0.501 15.432 -2.499 1.00 27.09 1576 GLY A CA 1
ATOM 727 C C . GLY A 1 93 ? -0.265 16.659 -1.636 1.00 26.58 1576 GLY A C 1
ATOM 728 O O . GLY A 1 93 ? 0.041 17.732 -2.157 1.00 27.50 1576 GLY A O 1
ATOM 729 N N . GLN A 1 94 ? -0.408 16.515 -0.323 1.00 20.53 1577 GLN A N 1
ATOM 730 C CA . GLN A 1 94 ? -0.191 17.639 0.581 1.00 19.77 1577 GLN A CA 1
ATOM 731 C C . GLN A 1 94 ? 0.878 17.300 1.621 1.00 18.83 1577 GLN A C 1
ATOM 732 O O . GLN A 1 94 ? 1.220 16.135 1.797 1.00 17.63 1577 GLN A O 1
ATOM 738 N N . ARG A 1 95 ? 1.386 18.315 2.316 1.00 15.57 1578 ARG A N 1
ATOM 739 C CA . ARG A 1 95 ? 2.464 18.107 3.287 1.00 15.25 1578 ARG A CA 1
ATOM 740 C C . ARG A 1 95 ? 2.176 18.738 4.640 1.00 19.11 1578 ARG A C 1
ATOM 741 O O . ARG A 1 95 ? 1.393 19.692 4.747 1.00 17.82 1578 ARG A O 1
ATOM 749 N N . LYS A 1 96 ? 2.824 18.208 5.675 1.00 12.90 1579 LYS A N 1
ATOM 750 C CA . LYS A 1 96 ? 2.694 18.755 7.016 1.00 14.14 1579 LYS A CA 1
ATOM 751 C C . LYS A 1 96 ? 4.006 18.539 7.753 1.00 17.62 1579 LYS A C 1
ATOM 752 O O . LYS A 1 96 ? 4.646 17.496 7.576 1.00 15.31 1579 LYS A O 1
ATOM 758 N N . TRP A 1 97 ? 4.422 19.531 8.540 1.00 15.69 1580 TRP A N 1
ATOM 759 C CA . TRP A 1 97 ? 5.617 19.406 9.377 1.00 16.12 1580 TRP A CA 1
ATOM 760 C C . TRP A 1 97 ? 5.278 18.704 10.696 1.00 14.93 1580 TRP A C 1
ATOM 761 O O . TRP A 1 97 ? 4.289 19.048 11.358 1.00 18.19 1580 TRP A O 1
ATOM 772 N N . TYR A 1 98 ? 6.099 17.725 11.067 1.00 15.51 1581 TYR A N 1
ATOM 773 C CA . TYR A 1 98 ? 5.904 16.980 12.305 1.00 15.46 1581 TYR A CA 1
ATOM 774 C C . TYR A 1 98 ? 7.195 16.977 13.096 1.00 15.64 1581 TYR A C 1
ATOM 775 O O . TYR A 1 98 ? 8.282 16.887 12.522 1.00 15.12 1581 TYR A O 1
ATOM 784 N N . LYS A 1 99 ? 7.105 17.042 14.421 1.00 13.42 1582 LYS A N 1
ATOM 785 C CA . LYS A 1 99 ? 8.319 16.896 15.212 1.00 14.15 1582 LYS A CA 1
ATOM 786 C C . LYS A 1 99 ? 8.909 15.488 15.047 1.00 13.37 1582 LYS A C 1
ATOM 787 O O . LYS A 1 99 ? 8.177 14.534 14.751 1.00 13.03 1582 LYS A O 1
ATOM 793 N N . ARG A 1 100 ? 10.227 15.370 15.219 1.00 13.81 1583 ARG A N 1
ATOM 794 C CA . ARG A 1 100 ? 10.926 14.101 15.066 1.00 12.70 1583 ARG A CA 1
ATOM 795 C C . ARG A 1 100 ? 10.206 12.934 15.727 1.00 13.36 1583 ARG A C 1
ATOM 796 O O . ARG A 1 100 ? 10.005 11.888 15.106 1.00 14.03 1583 ARG A O 1
ATOM 804 N N . MET A 1 101 ? 9.805 13.099 16.981 1.00 12.89 1584 MET A N 1
ATOM 805 C CA . MET A 1 101 ? 9.308 11.936 17.709 1.00 15.51 1584 MET A CA 1
ATOM 806 C C . MET A 1 101 ? 7.912 11.511 17.274 1.00 15.03 1584 MET A C 1
ATOM 807 O O . MET A 1 101 ? 7.448 10.455 17.692 1.00 14.95 1584 MET A O 1
ATOM 812 N N . ALA A 1 102 ? 7.258 12.314 16.430 1.00 12.82 1585 ALA A N 1
ATOM 813 C CA . ALA A 1 102 ? 5.930 11.964 15.926 1.00 15.19 1585 ALA A CA 1
ATOM 814 C C . ALA A 1 102 ? 5.992 11.158 14.627 1.00 14.81 1585 ALA A C 1
ATOM 815 O O . ALA A 1 102 ? 4.959 10.724 14.112 1.00 14.54 1585 ALA A O 1
ATOM 817 N N . VAL A 1 103 ? 7.199 10.965 14.097 1.00 12.65 1586 VAL A N 1
ATOM 818 C CA . VAL A 1 103 ? 7.376 10.148 12.902 1.00 11.11 1586 VAL A CA 1
ATOM 819 C C . VAL A 1 103 ? 7.898 8.776 13.302 1.00 13.59 1586 VAL A C 1
ATOM 820 O O . VAL A 1 103 ? 8.944 8.655 13.951 1.00 12.53 1586 VAL A O 1
ATOM 824 N N . ILE A 1 104 ? 7.130 7.749 12.949 1.00 12.29 1587 ILE A N 1
ATOM 825 C CA . ILE A 1 104 ? 7.421 6.382 13.362 1.00 10.79 1587 ILE A CA 1
ATOM 826 C C . ILE A 1 104 ? 7.365 5.459 12.142 1.00 12.97 1587 ILE A C 1
ATOM 827 O O . ILE A 1 104 ? 7.002 5.898 11.044 1.00 14.15 1587 ILE A O 1
ATOM 832 N N . LEU A 1 105 ? 7.733 4.192 12.317 1.00 12.08 1588 LEU A N 1
ATOM 833 C CA . LEU A 1 105 ? 7.655 3.232 11.224 1.00 12.23 1588 LEU A CA 1
ATOM 834 C C . LEU A 1 105 ? 6.833 2.033 11.664 1.00 15.88 1588 LEU A C 1
ATOM 835 O O . LEU A 1 105 ? 7.056 1.481 12.754 1.00 13.24 1588 LEU A O 1
ATOM 840 N N . SER A 1 106 ? 5.883 1.618 10.829 1.00 13.69 1589 SER A N 1
ATOM 841 C CA . SER A 1 106 ? 5.193 0.356 11.083 1.00 14.71 1589 SER A CA 1
ATOM 842 C C . SER A 1 106 ? 6.192 -0.789 10.935 1.00 15.96 1589 SER A C 1
ATOM 843 O O . SER A 1 106 ? 7.320 -0.582 10.493 1.00 16.18 1589 SER A O 1
ATOM 846 N N . LEU A 1 107 ? 5.777 -2.000 11.294 1.00 18.09 1590 LEU A N 1
ATOM 847 C CA . LEU A 1 107 ? 6.659 -3.155 11.142 1.00 17.64 1590 LEU A CA 1
ATOM 848 C C . LEU A 1 107 ? 7.110 -3.312 9.689 1.00 17.21 1590 LEU A C 1
ATOM 849 O O . LEU A 1 107 ? 8.295 -3.506 9.420 1.00 20.25 1590 LEU A O 1
ATOM 854 N N . GLU A 1 108 ? 6.164 -3.218 8.757 1.00 15.58 1591 GLU A N 1
ATOM 855 C CA . GLU A 1 108 ? 6.470 -3.328 7.339 1.00 19.85 1591 GLU A C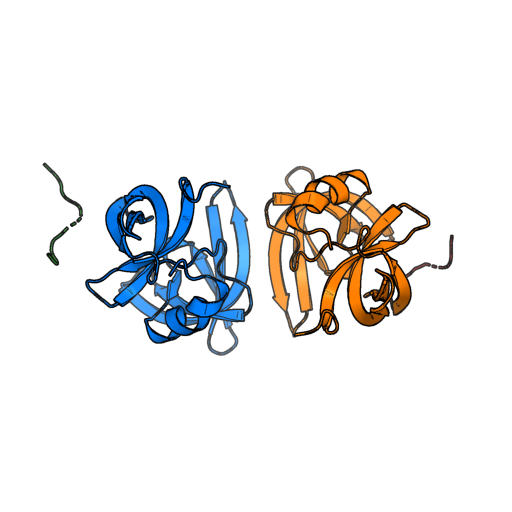A 1
ATOM 856 C C . GLU A 1 108 ? 7.396 -2.203 6.901 1.00 18.40 1591 GLU A C 1
ATOM 857 O O . GLU A 1 108 ? 8.330 -2.401 6.115 1.00 16.59 1591 GLU A O 1
ATOM 863 N N . GLN A 1 109 ? 7.153 -1.006 7.418 1.00 15.07 1592 GLN A N 1
ATOM 864 C CA . GLN A 1 109 ? 7.972 0.125 6.996 1.00 14.91 1592 GLN A CA 1
ATOM 865 C C . GLN A 1 109 ? 9.391 0.019 7.553 1.00 12.98 1592 GLN A C 1
ATOM 866 O O . GLN A 1 109 ? 10.354 0.375 6.877 1.00 16.23 1592 GLN A O 1
ATOM 872 N N . GLY A 1 110 ? 9.519 -0.466 8.783 1.00 15.42 1593 GLY A N 1
ATOM 873 C CA . GLY A 1 110 ? 10.829 -0.621 9.379 1.00 13.80 1593 GLY A CA 1
ATOM 874 C C . GLY A 1 110 ? 11.580 -1.760 8.705 1.00 19.48 1593 GLY A C 1
ATOM 875 O O . GLY A 1 110 ? 12.802 -1.696 8.524 1.00 16.09 1593 GLY A O 1
ATOM 876 N N . ASN A 1 111 ? 10.850 -2.811 8.345 1.00 18.33 1594 ASN A N 1
ATOM 877 C CA . ASN A 1 111 ? 11.466 -3.956 7.672 1.00 20.64 1594 ASN A CA 1
ATOM 878 C C . ASN A 1 111 ? 12.172 -3.553 6.387 1.00 22.85 1594 ASN A C 1
ATOM 879 O O . ASN A 1 111 ? 13.247 -4.081 6.089 1.00 20.51 1594 ASN A O 1
ATOM 884 N N . ARG A 1 112 ? 11.596 -2.602 5.648 1.00 17.46 1595 ARG A N 1
ATOM 885 C CA . ARG A 1 112 ? 12.204 -2.128 4.396 1.00 19.26 1595 ARG A CA 1
ATOM 886 C C . ARG A 1 112 ? 13.570 -1.515 4.605 1.00 21.09 1595 ARG A C 1
ATOM 887 O O . ARG A 1 112 ? 14.390 -1.486 3.690 1.00 23.13 1595 ARG A O 1
ATOM 895 N N . LEU A 1 113 ? 13.804 -0.983 5.799 1.00 16.98 1596 LEU A N 1
ATOM 896 C CA . LEU A 1 113 ? 15.046 -0.284 6.068 1.00 15.18 1596 LEU A CA 1
ATOM 897 C C . LEU A 1 113 ? 16.107 -1.165 6.753 1.00 19.42 1596 LEU A C 1
ATOM 898 O O . LEU A 1 113 ? 17.234 -0.723 6.925 1.00 18.34 1596 LEU A O 1
ATOM 903 N N . ARG A 1 114 ? 15.754 -2.391 7.138 1.00 19.26 1597 ARG A N 1
ATOM 904 C CA . ARG A 1 114 ? 16.660 -3.222 7.955 1.00 20.02 1597 ARG A CA 1
ATOM 905 C C . ARG A 1 114 ? 17.984 -3.550 7.263 1.00 22.00 1597 ARG A C 1
ATOM 906 O O . ARG A 1 114 ? 19.052 -3.468 7.880 1.00 20.73 1597 ARG A O 1
ATOM 914 N N . GLU A 1 115 ? 17.926 -3.940 5.992 1.00 26.39 1598 GLU A N 1
ATOM 915 C CA . GLU A 1 115 ? 19.161 -4.351 5.310 1.00 28.79 1598 GLU A CA 1
ATOM 916 C C . GLU A 1 115 ? 20.176 -3.212 5.269 1.00 24.91 1598 GLU A C 1
ATOM 917 O O . GLU A 1 115 ? 21.370 -3.423 5.518 1.00 27.43 1598 GLU A O 1
ATOM 923 N N . GLN A 1 116 ? 19.697 -1.994 5.029 1.00 20.01 1599 GLN A N 1
ATOM 924 C CA . GLN A 1 116 ? 20.578 -0.841 4.891 1.00 22.97 1599 GLN A CA 1
ATOM 925 C C . GLN A 1 116 ? 20.958 -0.162 6.211 1.00 25.29 1599 GLN A C 1
ATOM 926 O O . GLN A 1 116 ? 22.053 0.393 6.323 1.00 23.30 1599 GLN A O 1
ATOM 932 N N . TYR A 1 117 ? 20.072 -0.213 7.208 1.00 20.12 1600 TYR A N 1
ATOM 933 C CA . TYR A 1 117 ? 20.273 0.563 8.431 1.00 17.08 1600 TYR A CA 1
ATOM 934 C C . TYR A 1 117 ? 20.240 -0.249 9.726 1.00 16.43 1600 TYR A C 1
ATOM 935 O O . TYR A 1 117 ? 20.591 0.271 10.783 1.00 17.37 1600 TYR A O 1
ATOM 944 N N . GLY A 1 118 ? 19.821 -1.504 9.644 1.00 17.04 1601 GLY A N 1
ATOM 945 C CA . GLY A 1 118 ? 19.640 -2.321 10.837 1.00 16.90 1601 GLY A CA 1
ATOM 946 C C . GLY A 1 118 ? 20.950 -2.698 11.492 1.00 21.36 1601 GLY A C 1
ATOM 947 O O . GLY A 1 118 ? 21.966 -2.793 10.822 1.00 19.01 1601 GLY A O 1
ATOM 948 N N . LEU A 1 119 ? 20.938 -2.898 12.802 1.00 17.98 1602 LEU A N 1
ATOM 949 C CA . LEU A 1 119 ? 22.156 -3.298 13.500 1.00 19.96 1602 LEU A CA 1
ATOM 950 C C . LEU A 1 119 ? 22.152 -4.774 13.831 1.00 23.02 1602 LEU A C 1
ATOM 951 O O . LEU A 1 119 ? 22.804 -5.197 14.791 1.00 25.67 1602 LEU A O 1
ATOM 956 N N . GLY A 1 120 ? 21.414 -5.553 13.048 1.00 19.71 1603 GLY A N 1
ATOM 957 C CA . GLY A 1 120 ? 21.352 -6.991 13.235 1.00 23.93 1603 GLY A CA 1
ATOM 958 C C . GLY A 1 120 ? 20.421 -7.626 12.227 1.00 27.95 1603 GLY A C 1
ATOM 959 O O . GLY A 1 120 ? 20.223 -8.844 12.220 1.00 32.38 1603 GLY A O 1
ATOM 961 N N . ASN B 1 1 ? 25.508 -2.089 -6.535 1.00 34.69 1484 ASN B N 1
ATOM 962 C CA . ASN B 1 1 ? 26.367 -2.993 -7.296 1.00 25.64 1484 ASN B CA 1
ATOM 963 C C . ASN B 1 1 ? 27.392 -2.293 -8.183 1.00 29.79 1484 ASN B C 1
ATOM 964 O O . ASN B 1 1 ? 28.294 -2.921 -8.728 1.00 35.75 1484 ASN B O 1
ATOM 969 N N . SER B 1 2 ? 27.237 -0.987 -8.329 1.00 33.42 1485 SER B N 1
ATOM 970 C CA . SER B 1 2 ? 28.081 -0.220 -9.225 1.00 28.44 1485 SER B CA 1
ATOM 971 C C . SER B 1 2 ? 28.093 1.197 -8.706 1.00 25.06 1485 SER B C 1
ATOM 972 O O . SER B 1 2 ? 27.105 1.644 -8.125 1.00 26.99 1485 SER B O 1
ATOM 975 N N . PHE B 1 3 ? 29.196 1.910 -8.911 1.00 23.40 1486 PHE B N 1
ATOM 976 C CA . PHE B 1 3 ? 29.236 3.325 -8.562 1.00 22.81 1486 PHE B CA 1
ATOM 977 C C . PHE B 1 3 ? 28.440 4.154 -9.556 1.00 18.85 1486 PHE B C 1
ATOM 978 O O . PHE B 1 3 ? 28.062 5.285 -9.257 1.00 19.27 1486 PHE B O 1
ATOM 986 N N . VAL B 1 4 ? 28.156 3.591 -10.731 1.00 18.29 1487 VAL B N 1
ATOM 987 C CA . VAL B 1 4 ? 27.369 4.317 -11.726 1.00 14.75 1487 VAL B CA 1
ATOM 988 C C . VAL B 1 4 ? 25.973 4.586 -11.171 1.00 21.12 1487 VAL B C 1
ATOM 989 O O . VAL B 1 4 ? 25.341 3.681 -10.629 1.00 20.99 1487 VAL B O 1
ATOM 993 N N . GLY B 1 5 ? 25.512 5.830 -11.281 1.00 16.75 1488 GLY B N 1
ATOM 994 C CA . GLY B 1 5 ? 24.185 6.193 -10.800 1.00 18.96 1488 GLY B CA 1
ATOM 995 C C . GLY B 1 5 ? 24.202 6.914 -9.462 1.00 21.47 1488 GLY B C 1
ATOM 996 O O . GLY B 1 5 ? 23.222 7.540 -9.073 1.00 24.49 1488 GLY B O 1
ATOM 997 N N . LEU B 1 6 ? 25.322 6.845 -8.760 1.00 18.92 1489 LEU B N 1
ATOM 998 C CA . LEU B 1 6 ? 25.410 7.488 -7.451 1.00 22.20 1489 LEU B CA 1
ATOM 999 C C . LEU B 1 6 ? 25.536 8.998 -7.575 1.00 25.64 1489 LEU B C 1
ATOM 1000 O O . LEU B 1 6 ? 26.282 9.502 -8.430 1.00 22.26 1489 LEU B O 1
ATOM 1005 N N . ARG B 1 7 ? 24.804 9.715 -6.722 1.00 21.83 1490 ARG B N 1
ATOM 1006 C CA . ARG B 1 7 ? 24.975 11.154 -6.573 1.00 25.48 1490 ARG B CA 1
ATOM 1007 C C . ARG B 1 7 ? 26.189 11.447 -5.715 1.00 22.01 1490 ARG B C 1
ATOM 1008 O O . ARG B 1 7 ? 26.435 10.767 -4.722 1.00 30.92 1490 ARG B O 1
ATOM 1016 N N . VAL B 1 8 ? 26.961 12.452 -6.111 1.00 22.23 1491 VAL B N 1
ATOM 1017 C CA . VAL B 1 8 ? 28.192 12.780 -5.413 1.00 23.30 1491 VAL B CA 1
ATOM 1018 C C . VAL B 1 8 ? 28.370 14.291 -5.390 1.00 20.63 1491 VAL B C 1
ATOM 1019 O O . VAL B 1 8 ? 27.660 15.021 -6.086 1.00 20.09 1491 VAL B O 1
ATOM 1023 N N . VAL B 1 9 ? 29.326 14.747 -4.586 1.00 18.38 1492 VAL B N 1
ATOM 1024 C CA . VAL B 1 9 ? 29.802 16.114 -4.671 1.00 19.89 1492 VAL B CA 1
ATOM 1025 C C . VAL B 1 9 ? 31.286 15.989 -4.946 1.00 22.09 1492 VAL B C 1
ATOM 1026 O O . VAL B 1 9 ? 32.024 15.363 -4.187 1.00 22.49 1492 VAL B O 1
ATOM 1030 N N . ALA B 1 10 ? 31.725 16.550 -6.059 1.00 18.48 1493 ALA B N 1
ATOM 1031 C CA . ALA B 1 10 ? 33.056 16.211 -6.538 1.00 21.42 1493 ALA B CA 1
ATOM 1032 C C . ALA B 1 10 ? 33.854 17.403 -6.956 1.00 23.29 1493 ALA B C 1
ATOM 1033 O O . ALA B 1 10 ? 33.329 18.353 -7.540 1.00 24.49 1493 ALA B O 1
ATOM 1035 N N . LYS B 1 11 ? 35.150 17.310 -6.703 1.00 27.13 1494 LYS B N 1
ATOM 1036 C CA . LYS B 1 11 ? 36.060 18.381 -7.020 1.00 35.00 1494 LYS B CA 1
ATOM 1037 C C . LYS B 1 11 ? 36.179 18.576 -8.517 1.00 38.63 1494 LYS B C 1
ATOM 1038 O O . LYS B 1 11 ? 36.305 17.622 -9.290 1.00 37.85 1494 LYS B O 1
ATOM 1044 N N . TRP B 1 12 ? 36.087 19.834 -8.915 1.00 42.44 1495 TRP B N 1
ATOM 1045 C CA . TRP B 1 12 ? 36.460 20.248 -10.246 1.00 45.47 1495 TRP B CA 1
ATOM 1046 C C . TRP B 1 12 ? 37.830 20.893 -10.051 1.00 55.63 1495 TRP B C 1
ATOM 1047 O O . TRP B 1 12 ? 37.987 21.803 -9.229 1.00 53.13 1495 TRP B O 1
ATOM 1058 N N . SER B 1 13 ? 38.823 20.389 -10.780 1.00 53.34 1496 SER B N 1
ATOM 1059 C CA . SER B 1 13 ? 40.228 20.564 -10.405 1.00 51.91 1496 SER B CA 1
ATOM 1060 C C . SER B 1 13 ? 40.750 22.005 -10.401 1.00 56.51 1496 SER B C 1
ATOM 1061 O O . SER B 1 13 ? 41.676 22.332 -9.649 1.00 57.18 1496 SER B O 1
ATOM 1064 N N . SER B 1 14 ? 40.154 22.857 -11.232 1.00 59.32 1497 SER B N 1
ATOM 1065 C CA . SER B 1 14 ? 40.608 24.243 -11.392 1.00 60.97 1497 SER B CA 1
ATOM 1066 C C . SER B 1 14 ? 40.589 25.049 -10.086 1.00 61.06 1497 SER B C 1
ATOM 1067 O O . SER B 1 14 ? 41.643 25.396 -9.539 1.00 57.32 1497 SER B O 1
ATOM 1070 N N . ASN B 1 15 ? 39.384 25.343 -9.598 1.00 58.94 1498 ASN B N 1
ATOM 1071 C CA . ASN B 1 15 ? 39.209 26.146 -8.388 1.00 54.54 1498 ASN B CA 1
ATOM 1072 C C . ASN B 1 15 ? 39.334 25.316 -7.113 1.00 52.79 1498 ASN B C 1
ATOM 1073 O O . ASN B 1 15 ? 39.524 25.856 -6.021 1.00 52.43 1498 ASN B O 1
ATOM 1078 N N . GLY B 1 16 ? 39.208 24.002 -7.253 1.00 49.35 1499 GLY B N 1
ATOM 1079 C CA . GLY B 1 16 ? 39.265 23.125 -6.101 1.00 47.16 1499 GLY B CA 1
ATOM 1080 C C . GLY B 1 16 ? 37.996 23.111 -5.264 1.00 37.75 1499 GLY B C 1
ATOM 1081 O O . GLY B 1 16 ? 38.016 22.628 -4.129 1.00 41.08 1499 GLY B O 1
ATOM 1082 N N . TYR B 1 17 ? 36.900 23.646 -5.802 1.00 38.33 1500 TYR B N 1
ATOM 1083 C CA . TYR B 1 17 ? 35.596 23.525 -5.144 1.00 32.15 1500 TYR B CA 1
ATOM 1084 C C . TYR B 1 17 ? 34.940 22.204 -5.552 1.00 27.90 1500 TYR B C 1
ATOM 1085 O O . TYR B 1 17 ? 35.215 21.698 -6.640 1.00 26.44 1500 TYR B O 1
ATOM 1094 N N . PHE B 1 18 ? 34.087 21.660 -4.676 1.00 25.24 1501 PHE B N 1
ATOM 1095 C CA . PHE B 1 18 ? 33.335 20.425 -4.944 1.00 23.91 1501 PHE B CA 1
ATOM 1096 C C . PHE B 1 18 ? 31.936 20.807 -5.409 1.00 22.09 1501 PHE B C 1
ATOM 1097 O O . PHE B 1 18 ? 31.307 21.685 -4.807 1.00 19.08 1501 PHE B O 1
ATOM 1105 N N . TYR B 1 19 ? 31.450 20.162 -6.471 1.00 19.44 1502 TYR B N 1
ATOM 1106 C CA . TYR B 1 19 ? 30.154 20.499 -7.052 1.00 19.86 1502 TYR B CA 1
ATOM 1107 C C . TYR B 1 19 ? 29.297 19.253 -7.148 1.00 17.74 1502 TYR B C 1
ATOM 1108 O O . TYR B 1 19 ? 29.820 18.154 -7.232 1.00 17.73 1502 TYR B O 1
ATOM 1117 N N . SER B 1 20 ? 27.980 19.450 -7.155 1.00 18.40 1503 SER B N 1
ATOM 1118 C CA . SER B 1 20 ? 27.000 18.370 -7.250 1.00 20.35 1503 SER B CA 1
ATOM 1119 C C . SER B 1 20 ? 27.010 17.695 -8.626 1.00 19.63 1503 SER B C 1
ATOM 1120 O O . SER B 1 20 ? 27.064 18.365 -9.657 1.00 20.51 1503 SER B O 1
ATOM 1123 N N . GLY B 1 21 ? 26.917 16.368 -8.643 1.00 20.38 1504 GLY B N 1
ATOM 1124 C CA . GLY B 1 21 ? 26.903 15.633 -9.899 1.00 20.46 1504 GLY B CA 1
ATOM 1125 C C . GLY B 1 21 ? 26.546 14.176 -9.688 1.00 19.97 1504 GLY B C 1
ATOM 1126 O O . GLY B 1 21 ? 26.217 13.769 -8.573 1.00 20.75 1504 GLY B O 1
ATOM 1127 N N . LYS B 1 22 ? 26.611 13.381 -10.750 1.00 19.76 1505 LYS B N 1
ATOM 1128 C CA . LYS B 1 22 ? 26.372 11.950 -10.612 1.00 19.85 1505 LYS B CA 1
ATOM 1129 C C . LYS B 1 22 ? 27.400 11.166 -11.416 1.00 20.96 1505 LYS B C 1
ATOM 1130 O O . LYS B 1 22 ? 27.860 11.630 -12.458 1.00 20.07 1505 LYS B O 1
ATOM 1136 N N . ILE B 1 23 ? 27.782 9.994 -10.920 1.00 18.65 1506 ILE B N 1
ATOM 1137 C CA . ILE B 1 23 ? 28.733 9.149 -11.643 1.00 17.53 1506 ILE B CA 1
ATOM 1138 C C . ILE B 1 23 ? 28.019 8.500 -12.844 1.00 20.65 1506 ILE B C 1
ATOM 1139 O O . ILE B 1 23 ? 26.995 7.846 -12.676 1.00 18.17 1506 ILE B O 1
ATOM 1144 N N . THR B 1 24 ? 28.545 8.706 -14.050 1.00 18.31 1507 THR B N 1
ATOM 1145 C CA . THR B 1 24 ? 27.968 8.091 -15.254 1.00 20.24 1507 THR B CA 1
ATOM 1146 C C . THR B 1 24 ? 28.757 6.861 -15.725 1.00 21.17 1507 THR B C 1
ATOM 1147 O O . THR B 1 24 ? 28.205 5.955 -16.354 1.00 19.66 1507 THR B O 1
ATOM 1151 N N . ARG B 1 25 ? 30.054 6.838 -15.451 1.00 21.07 1508 ARG B N 1
ATOM 1152 C CA . ARG B 1 25 ? 30.883 5.698 -15.846 1.00 20.05 1508 ARG B CA 1
ATOM 1153 C C . ARG B 1 25 ? 31.963 5.398 -14.820 1.00 23.67 1508 ARG B C 1
ATOM 1154 O O . ARG B 1 25 ? 32.579 6.306 -14.258 1.00 22.39 1508 ARG B O 1
ATOM 1162 N N . ASP B 1 26 ? 32.188 4.112 -14.584 1.00 22.46 1509 ASP B N 1
ATOM 1163 C CA . ASP B 1 26 ? 33.321 3.666 -13.797 1.00 24.67 1509 ASP B CA 1
ATOM 1164 C C . ASP B 1 26 ? 34.414 3.371 -14.821 1.00 26.84 1509 ASP B C 1
ATOM 1165 O O . ASP B 1 26 ? 34.356 2.356 -15.514 1.00 28.25 1509 ASP B O 1
ATOM 1170 N N . VAL B 1 27 ? 35.401 4.255 -14.935 1.00 24.07 1510 VAL B N 1
ATOM 1171 C CA . VAL B 1 27 ? 36.334 4.148 -16.052 1.00 27.08 1510 VAL B CA 1
ATOM 1172 C C . VAL B 1 27 ? 37.623 3.420 -15.680 1.00 29.68 1510 VAL B C 1
ATOM 1173 O O . VAL B 1 27 ? 38.509 3.247 -16.513 1.00 34.14 1510 VAL B O 1
ATOM 1177 N N . GLY B 1 28 ? 37.710 2.969 -14.432 1.00 28.63 1511 GLY B N 1
ATOM 1178 C CA . GLY B 1 28 ? 38.828 2.155 -13.987 1.00 26.49 1511 GLY B CA 1
ATOM 1179 C C . GLY B 1 28 ? 40.002 2.997 -13.537 1.00 32.09 1511 GLY B C 1
ATOM 1180 O O . GLY B 1 28 ? 39.998 4.209 -13.734 1.00 35.96 1511 GLY B O 1
ATOM 1181 N N . ALA B 1 29 ? 41.005 2.356 -12.940 1.00 38.69 1512 ALA B N 1
ATOM 1182 C CA . ALA B 1 29 ? 42.212 3.044 -12.481 1.00 39.88 1512 ALA B CA 1
ATOM 1183 C C . ALA B 1 29 ? 41.902 4.185 -11.512 1.00 37.51 1512 ALA B C 1
ATOM 1184 O O . ALA B 1 29 ? 42.524 5.249 -11.576 1.00 37.54 1512 ALA B O 1
ATOM 1186 N N . GLY B 1 30 ? 40.923 3.958 -10.638 1.00 35.77 1513 GLY B N 1
ATOM 1187 C CA . GLY B 1 30 ? 40.569 4.909 -9.598 1.00 37.43 1513 GLY B CA 1
ATOM 1188 C C . GLY B 1 30 ? 39.880 6.179 -10.058 1.00 36.96 1513 GLY B C 1
ATOM 1189 O O . GLY B 1 30 ? 39.804 7.154 -9.306 1.00 36.55 1513 GLY B O 1
ATOM 1190 N N . LYS B 1 31 ? 39.372 6.190 -11.285 1.00 29.80 1514 LYS B N 1
ATOM 1191 C CA . LYS B 1 31 ? 38.665 7.380 -11.754 1.00 34.02 1514 LYS B CA 1
ATOM 1192 C C . LYS B 1 31 ? 37.277 7.072 -12.308 1.00 28.22 1514 LYS B C 1
ATOM 1193 O O . LYS B 1 31 ? 36.986 5.944 -12.693 1.00 28.01 1514 LYS B O 1
ATOM 1199 N N . TYR B 1 32 ? 36.433 8.098 -12.328 1.00 24.42 1515 TYR B N 1
ATOM 1200 C CA . TYR B 1 32 ? 35.024 7.964 -12.664 1.00 23.19 1515 TYR B CA 1
ATOM 1201 C C . TYR B 1 32 ? 34.632 9.122 -13.560 1.00 22.87 1515 TYR B C 1
ATOM 1202 O O . TYR B 1 32 ? 35.103 10.248 -13.365 1.00 23.92 1515 TYR B O 1
ATOM 1211 N N . LYS B 1 33 ? 33.784 8.863 -14.551 1.00 24.28 1516 LYS B N 1
ATOM 1212 C CA . LYS B 1 33 ? 33.253 9.963 -15.337 1.00 20.52 1516 LYS B CA 1
ATOM 1213 C C . LYS B 1 33 ? 32.046 10.512 -14.596 1.00 22.60 1516 LYS B C 1
ATOM 1214 O O . LYS B 1 33 ? 31.199 9.751 -14.135 1.00 19.40 1516 LYS B O 1
ATOM 1220 N N . LEU B 1 34 ? 32.001 11.834 -14.468 1.00 21.48 1517 LEU B N 1
ATOM 1221 C CA . LEU B 1 34 ? 30.930 12.515 -13.757 1.00 23.05 1517 LEU B CA 1
ATOM 1222 C C . LEU B 1 34 ? 30.171 13.399 -14.708 1.00 23.78 1517 LEU B C 1
ATOM 1223 O O . LEU B 1 34 ? 30.767 14.073 -15.553 1.00 27.04 1517 LEU B O 1
ATOM 1228 N N . LEU B 1 35 ? 28.852 13.392 -14.581 1.00 21.39 1518 LEU B N 1
ATOM 1229 C CA . LEU B 1 35 ? 28.046 14.438 -15.187 1.00 23.52 1518 LEU B CA 1
ATOM 1230 C C . LEU B 1 35 ? 27.637 15.398 -14.084 1.00 22.70 1518 LEU B C 1
ATOM 1231 O O . LEU B 1 35 ? 26.804 15.059 -13.223 1.00 22.42 1518 LEU B O 1
ATOM 1236 N N . PHE B 1 36 ? 28.239 16.585 -14.082 1.00 23.02 1519 PHE B N 1
ATOM 1237 C CA . PHE B 1 36 ? 27.870 17.598 -13.097 1.00 25.00 1519 PHE B CA 1
ATOM 1238 C C . PHE B 1 36 ? 26.484 18.148 -13.397 1.00 24.47 1519 PHE B C 1
ATOM 1239 O O . PHE B 1 36 ? 26.038 18.135 -14.552 1.00 26.77 1519 PHE B O 1
ATOM 1247 N N . ASP B 1 37 ? 25.797 18.622 -12.359 1.00 27.35 1520 ASP B N 1
ATOM 1248 C CA . ASP B 1 37 ? 24.448 19.148 -12.520 1.00 28.46 1520 ASP B CA 1
ATOM 1249 C C . ASP B 1 37 ? 24.407 20.375 -13.429 1.00 26.93 1520 ASP B C 1
ATOM 1250 O O . ASP B 1 37 ? 23.369 20.695 -13.982 1.00 31.97 1520 ASP B O 1
ATOM 1255 N N . ASP B 1 38 ? 25.543 21.044 -13.607 1.00 31.79 1521 ASP B N 1
ATOM 1256 C CA . ASP B 1 38 ? 25.588 22.187 -14.517 1.00 33.73 1521 ASP B CA 1
ATOM 1257 C C . ASP B 1 38 ? 25.859 21.777 -15.966 1.00 33.49 1521 ASP B C 1
ATOM 1258 O O . ASP B 1 38 ? 25.992 22.633 -16.839 1.00 35.99 1521 ASP B O 1
ATOM 1263 N N . GLY B 1 39 ? 25.938 20.469 -16.211 1.00 28.83 1522 GLY B N 1
ATOM 1264 C CA . GLY B 1 39 ? 26.064 19.957 -17.565 1.00 27.60 1522 GLY B CA 1
ATOM 1265 C C . GLY B 1 39 ? 27.467 19.556 -17.983 1.00 27.61 1522 GLY B C 1
ATOM 1266 O O . GLY B 1 39 ? 27.658 18.920 -19.023 1.00 31.02 1522 GLY B O 1
ATOM 1267 N N . TYR B 1 40 ? 28.456 19.937 -17.181 1.00 30.56 1523 TYR B N 1
ATOM 1268 C CA . TYR B 1 40 ? 29.850 19.644 -17.484 1.00 28.73 1523 TYR B CA 1
ATOM 1269 C C . TYR B 1 40 ? 30.160 18.169 -17.220 1.00 33.39 1523 TYR B C 1
ATOM 1270 O O . TYR B 1 40 ? 29.730 17.603 -16.205 1.00 27.68 1523 TYR B O 1
ATOM 1279 N N . GLU B 1 41 ? 30.907 17.550 -18.133 1.00 29.00 1524 GLU B N 1
ATOM 1280 C CA . GLU B 1 41 ? 31.233 16.133 -18.014 1.00 32.12 1524 GLU B CA 1
ATOM 1281 C C . GLU B 1 41 ? 32.745 15.930 -18.085 1.00 34.55 1524 GLU B C 1
ATOM 1282 O O . GLU B 1 41 ? 33.404 16.424 -19.009 1.00 38.27 1524 GLU B O 1
ATOM 1288 N N . CYS B 1 42 ? 33.298 15.216 -17.106 1.00 29.67 1525 CYS B N 1
ATOM 1289 C CA . CYS B 1 42 ? 34.734 14.936 -17.083 1.00 29.43 1525 CYS B CA 1
ATOM 1290 C C . CYS B 1 42 ? 35.103 13.800 -16.136 1.00 29.14 1525 CYS B C 1
ATOM 1291 O O . CYS B 1 42 ? 34.291 13.361 -15.312 1.00 28.45 1525 CYS B O 1
ATOM 1294 N N . ASP B 1 43 ? 36.337 13.326 -16.251 1.00 24.66 1526 ASP B N 1
ATOM 1295 C CA . ASP B 1 43 ? 36.823 12.260 -15.388 1.00 25.94 1526 ASP B CA 1
ATOM 1296 C C . ASP B 1 43 ? 37.407 12.812 -14.095 1.00 27.70 1526 ASP B C 1
ATOM 1297 O O . ASP B 1 43 ? 38.147 13.800 -14.101 1.00 28.87 1526 ASP B O 1
ATOM 1302 N N . VAL B 1 44 ? 37.062 12.173 -12.983 1.00 23.73 1527 VAL B N 1
ATOM 1303 C CA . VAL B 1 44 ? 37.492 12.637 -11.672 1.00 23.98 1527 VAL B CA 1
ATOM 1304 C C . VAL B 1 44 ? 38.050 11.470 -10.867 1.00 28.32 1527 VAL B C 1
ATOM 1305 O O . VAL B 1 44 ? 37.551 10.347 -10.962 1.00 24.64 1527 VAL B O 1
ATOM 1309 N N . LEU B 1 45 ? 39.099 11.729 -10.090 1.00 26.12 1528 LEU B N 1
ATOM 1310 C CA . LEU B 1 45 ? 39.691 10.687 -9.257 1.00 27.89 1528 LEU B CA 1
ATOM 1311 C C . LEU B 1 45 ? 38.807 10.417 -8.047 1.00 29.69 1528 LEU B C 1
ATOM 1312 O O . LEU B 1 45 ? 38.191 11.343 -7.513 1.00 30.23 1528 LEU B O 1
ATOM 1317 N N . GLY B 1 46 ? 38.744 9.155 -7.624 1.00 25.55 1529 GLY B N 1
ATOM 1318 C CA . GLY B 1 46 ? 37.967 8.754 -6.458 1.00 31.18 1529 GLY B CA 1
ATOM 1319 C C . GLY B 1 46 ? 38.230 9.583 -5.210 1.00 34.06 1529 GLY B C 1
ATOM 1320 O O . GLY B 1 46 ? 37.315 9.860 -4.438 1.00 32.07 1529 GLY B O 1
ATOM 1321 N N . LYS B 1 47 ? 39.477 10.006 -5.027 1.00 34.57 1530 LYS B N 1
ATOM 1322 C CA . LYS B 1 47 ? 39.853 10.804 -3.862 1.00 38.98 1530 LYS B CA 1
ATOM 1323 C C . LYS B 1 47 ? 39.212 12.195 -3.872 1.00 34.49 1530 LYS B C 1
ATOM 1324 O O . LYS B 1 47 ? 39.177 12.874 -2.844 1.00 35.44 1530 LYS B O 1
ATOM 1330 N N . ASP B 1 48 ? 38.727 12.625 -5.035 1.00 31.47 1531 ASP B N 1
ATOM 1331 C CA . ASP B 1 48 ? 38.141 13.955 -5.179 1.00 29.62 1531 ASP B CA 1
ATOM 1332 C C . ASP B 1 48 ? 36.627 13.887 -5.268 1.00 26.04 1531 ASP B C 1
ATOM 1333 O O . ASP B 1 48 ? 35.986 14.828 -5.740 1.00 27.16 1531 ASP B O 1
ATOM 1338 N N . ILE B 1 49 ? 36.076 12.765 -4.812 1.00 25.13 1532 ILE B N 1
ATOM 1339 C CA . ILE B 1 49 ? 34.644 12.501 -4.875 1.00 26.79 1532 ILE B CA 1
ATOM 1340 C C . ILE B 1 49 ? 34.088 12.193 -3.484 1.00 30.92 1532 ILE B C 1
ATOM 1341 O O . ILE B 1 49 ? 34.622 11.342 -2.765 1.00 31.69 1532 ILE B O 1
ATOM 1346 N N . LEU B 1 50 ? 33.025 12.899 -3.099 1.00 27.06 1533 LEU B N 1
ATOM 1347 C CA . LEU B 1 50 ? 32.338 12.619 -1.838 1.00 25.41 1533 LEU B CA 1
ATOM 1348 C C . LEU B 1 50 ? 30.973 12.001 -2.126 1.00 27.12 1533 LEU B C 1
ATOM 1349 O O . LEU B 1 50 ? 30.214 12.514 -2.955 1.00 25.07 1533 LEU B O 1
ATOM 1354 N N . LEU B 1 51 ? 30.654 10.918 -1.422 1.00 28.51 1534 LEU B N 1
ATOM 1355 C CA . LEU B 1 51 ? 29.410 10.180 -1.639 1.00 31.07 1534 LEU B CA 1
ATOM 1356 C C . LEU B 1 51 ? 28.198 10.653 -0.831 1.00 32.96 1534 LEU B C 1
ATOM 1357 O O . LEU B 1 51 ? 27.151 9.991 -0.843 1.00 38.93 1534 LEU B O 1
ATOM 1362 N N . CYS B 1 52 ? 28.300 11.776 -0.129 1.00 31.83 1535 CYS B N 1
ATOM 1363 C CA . CYS B 1 52 ? 27.141 12.220 0.643 1.00 31.11 1535 CYS B CA 1
ATOM 1364 C C . CYS B 1 52 ? 26.025 12.745 -0.259 1.00 26.02 1535 CYS B C 1
ATOM 1365 O O . CYS B 1 52 ? 26.227 13.651 -1.069 1.00 26.77 1535 CYS B O 1
ATOM 1368 N N . ASP B 1 53 ? 24.858 12.133 -0.125 1.00 24.02 1536 ASP B N 1
ATOM 1369 C CA . ASP B 1 53 ? 23.651 12.608 -0.769 1.00 21.65 1536 ASP B CA 1
ATOM 1370 C C . ASP B 1 53 ? 22.472 12.364 0.154 1.00 27.38 1536 ASP B C 1
ATOM 1371 O O . ASP B 1 53 ? 22.101 11.214 0.398 1.00 30.31 1536 ASP B O 1
ATOM 1376 N N . PRO B 1 54 ? 21.877 13.441 0.686 1.00 22.55 1537 PRO B N 1
ATOM 1377 C CA . PRO B 1 54 ? 22.288 14.835 0.499 1.00 18.46 1537 PRO B CA 1
ATOM 1378 C C . PRO B 1 54 ? 23.451 15.202 1.403 1.00 17.16 1537 PRO B C 1
ATOM 1379 O O . PRO B 1 54 ? 23.874 14.397 2.239 1.00 16.71 1537 PRO B O 1
ATOM 1383 N N . ILE B 1 55 ? 23.985 16.406 1.216 1.00 15.86 1538 ILE B N 1
ATOM 1384 C CA . ILE B 1 55 ? 24.960 16.953 2.146 1.00 15.56 1538 ILE B CA 1
ATOM 1385 C C . ILE B 1 55 ? 24.250 17.069 3.504 1.00 16.58 1538 ILE B C 1
ATOM 1386 O O . ILE B 1 55 ? 23.145 17.610 3.592 1.00 15.54 1538 ILE B O 1
ATOM 1391 N N . PRO B 1 56 ? 24.875 16.539 4.566 1.00 17.18 1539 PRO B N 1
ATOM 1392 C CA . PRO B 1 56 ? 24.139 16.383 5.828 1.00 19.33 1539 PRO B CA 1
ATOM 1393 C C . PRO B 1 56 ? 23.780 17.689 6.526 1.00 20.85 1539 PRO B C 1
ATOM 1394 O O . PRO B 1 56 ? 24.458 18.709 6.356 1.00 18.93 1539 PRO B O 1
ATOM 1398 N N . LEU B 1 57 ? 22.704 17.647 7.308 1.00 18.36 1540 LEU B N 1
ATOM 1399 C CA . LEU B 1 57 ? 22.328 18.769 8.164 1.00 18.05 1540 LEU B CA 1
ATOM 1400 C C . LEU B 1 57 ? 23.543 19.218 8.979 1.00 20.46 1540 LEU B C 1
ATOM 1401 O O . LEU B 1 57 ? 24.379 18.402 9.357 1.00 20.89 1540 LEU B O 1
ATOM 1406 N N . ASP B 1 58 ? 23.651 20.526 9.198 1.00 22.08 1541 ASP B N 1
ATOM 1407 C CA . ASP B 1 58 ? 24.718 21.120 10.015 1.00 24.22 1541 ASP B CA 1
ATOM 1408 C C . ASP B 1 58 ? 26.105 21.204 9.360 1.00 25.75 1541 ASP B C 1
ATOM 1409 O O . ASP B 1 58 ? 27.042 21.713 9.974 1.00 25.37 1541 ASP B O 1
ATOM 1414 N N . THR B 1 59 ? 26.232 20.733 8.120 1.00 21.95 1542 THR B N 1
ATOM 1415 C CA . THR B 1 59 ? 27.480 20.895 7.358 1.00 19.94 1542 THR B CA 1
ATOM 1416 C C . THR B 1 59 ? 27.686 22.358 6.939 1.00 19.15 1542 THR B C 1
ATOM 1417 O O . THR B 1 59 ? 26.734 23.028 6.520 1.00 18.20 1542 THR B O 1
ATOM 1421 N N . GLU B 1 60 ? 28.921 22.846 7.034 1.00 20.74 1543 GLU B N 1
ATOM 1422 C CA . GLU B 1 60 ? 29.248 24.174 6.503 1.00 21.48 1543 GLU B CA 1
ATOM 1423 C C . GLU B 1 60 ? 29.546 24.064 5.004 1.00 15.04 1543 GLU B C 1
ATOM 1424 O O . GLU B 1 60 ? 30.386 23.273 4.580 1.00 19.49 1543 GLU B O 1
ATOM 1430 N N . VAL B 1 61 ? 28.826 24.852 4.214 1.00 16.40 1544 VAL B N 1
ATOM 1431 C CA . VAL B 1 61 ? 28.891 24.785 2.765 1.00 17.34 1544 VAL B CA 1
ATOM 1432 C C . VAL B 1 61 ? 29.064 26.193 2.218 1.00 15.88 1544 VAL B C 1
ATOM 1433 O O . VAL B 1 61 ? 29.112 27.166 2.977 1.00 16.73 1544 VAL B O 1
ATOM 1437 N N . THR B 1 62 ? 29.152 26.289 0.902 1.00 16.77 1545 THR B N 1
ATOM 1438 C CA . THR B 1 62 ? 29.161 27.575 0.214 1.00 16.43 1545 THR B CA 1
ATOM 1439 C C . THR B 1 62 ? 27.924 27.617 -0.681 1.00 18.54 1545 THR B C 1
ATOM 1440 O O . THR B 1 62 ? 27.621 26.639 -1.361 1.00 17.42 1545 THR B O 1
ATOM 1444 N N . ALA B 1 63 ? 27.184 28.726 -0.668 1.00 16.64 1546 ALA B N 1
ATOM 1445 C CA . ALA B 1 63 ? 25.936 28.779 -1.425 1.00 18.12 1546 ALA B CA 1
ATOM 1446 C C . ALA B 1 63 ? 25.956 29.903 -2.429 1.00 20.13 1546 ALA B C 1
ATOM 1447 O O . ALA B 1 63 ? 26.269 31.030 -2.079 1.00 22.10 1546 ALA B O 1
ATOM 1449 N N . LEU B 1 64 ? 25.594 29.594 -3.666 1.00 19.80 1547 LEU B N 1
ATOM 1450 C CA . LEU B 1 64 ? 25.602 30.592 -4.735 1.00 23.26 1547 LEU B CA 1
ATOM 1451 C C . LEU B 1 64 ? 24.242 31.254 -4.877 1.00 25.86 1547 LEU B C 1
ATOM 1452 O O . LEU B 1 64 ? 23.218 30.567 -4.955 1.00 24.15 1547 LEU B O 1
ATOM 1457 N N . SER B 1 65 ? 24.223 32.587 -4.911 1.00 24.50 1548 SER B N 1
ATOM 1458 C CA . SER B 1 65 ? 22.994 33.315 -5.230 1.00 31.03 1548 SER B CA 1
ATOM 1459 C C . SER B 1 65 ? 22.731 33.271 -6.734 1.00 29.60 1548 SER B C 1
ATOM 1460 O O . SER B 1 65 ? 23.516 32.712 -7.494 1.00 29.13 1548 SER B O 1
ATOM 1463 N N . GLU B 1 66 ? 21.616 33.857 -7.154 1.00 39.58 1549 GLU B N 1
ATOM 1464 C CA . GLU B 1 66 ? 21.211 33.861 -8.557 1.00 40.26 1549 GLU B CA 1
ATOM 1465 C C . GLU B 1 66 ? 22.277 34.460 -9.477 1.00 42.53 1549 GLU B C 1
ATOM 1466 O O . GLU B 1 66 ? 22.473 34.001 -10.606 1.00 44.94 1549 GLU B O 1
ATOM 1472 N N . ASP B 1 67 ? 22.977 35.474 -8.979 1.00 38.45 1550 ASP B N 1
ATOM 1473 C CA . ASP B 1 67 ? 23.973 36.184 -9.778 1.00 36.24 1550 ASP B CA 1
ATOM 1474 C C . ASP B 1 67 ? 25.409 35.666 -9.610 1.00 36.85 1550 ASP B C 1
ATOM 1475 O O . ASP B 1 67 ? 26.366 36.381 -9.914 1.00 31.80 1550 ASP B O 1
ATOM 1480 N N . GLU B 1 68 ? 25.546 34.432 -9.123 1.00 36.52 1551 GLU B N 1
ATOM 1481 C CA . GLU B 1 68 ? 26.846 33.777 -8.937 1.00 32.56 1551 GLU B CA 1
ATOM 1482 C C . GLU B 1 68 ? 27.708 34.402 -7.826 1.00 23.46 1551 GLU B C 1
ATOM 1483 O O . GLU B 1 68 ? 28.918 34.165 -7.764 1.00 21.83 1551 GLU B O 1
ATOM 1489 N N . TYR B 1 69 ? 27.100 35.197 -6.951 1.00 22.17 1552 TYR B N 1
ATOM 1490 C CA . TYR B 1 69 ? 27.794 35.579 -5.722 1.00 20.47 1552 TYR B CA 1
ATOM 1491 C C . TYR B 1 69 ? 27.689 34.444 -4.702 1.00 26.18 1552 TYR B C 1
ATOM 1492 O O . TYR B 1 69 ? 26.672 33.737 -4.651 1.00 24.57 1552 TYR B O 1
ATOM 1501 N N . PHE B 1 70 ? 28.737 34.265 -3.901 1.00 20.36 1553 PHE B N 1
ATOM 1502 C CA . PHE B 1 70 ? 28.771 33.156 -2.938 1.00 23.17 1553 PHE B CA 1
ATOM 1503 C C . PHE B 1 70 ? 29.232 33.549 -1.536 1.00 22.76 1553 PHE B C 1
ATOM 1504 O O . PHE B 1 70 ? 30.011 34.482 -1.363 1.00 20.10 1553 PHE B O 1
ATOM 1512 N N . SER B 1 71 ? 28.758 32.822 -0.527 1.00 21.96 1554 SER B N 1
ATOM 1513 C CA . SER B 1 71 ? 29.295 32.970 0.815 1.00 21.03 1554 SER B CA 1
ATOM 1514 C C . SER B 1 71 ? 29.060 31.681 1.589 1.00 20.10 1554 SER B C 1
ATOM 1515 O O . SER B 1 71 ? 28.298 30.825 1.140 1.00 17.46 1554 SER B O 1
ATOM 1518 N N . ALA B 1 72 ? 29.720 31.535 2.733 1.00 18.12 1555 ALA B N 1
ATOM 1519 C CA . ALA B 1 72 ? 29.546 30.334 3.555 1.00 21.31 1555 ALA B CA 1
ATOM 1520 C C . ALA B 1 72 ? 28.223 30.357 4.306 1.00 21.58 1555 ALA B C 1
ATOM 1521 O O . ALA B 1 72 ? 27.689 31.419 4.630 1.00 18.67 1555 ALA B O 1
ATOM 1523 N N . GLY B 1 73 ? 27.695 29.171 4.595 1.00 18.99 1556 GLY B N 1
ATOM 1524 C CA . GLY B 1 73 ? 26.470 29.062 5.363 1.00 17.79 1556 GLY B CA 1
ATOM 1525 C C . GLY B 1 73 ? 26.375 27.672 5.955 1.00 18.74 1556 GLY B C 1
ATOM 1526 O O . GLY B 1 73 ? 27.266 26.863 5.749 1.00 18.21 1556 GLY B O 1
ATOM 1527 N N . VAL B 1 74 ? 25.296 27.392 6.681 1.00 19.14 1557 VAL B N 1
ATOM 1528 C CA . VAL B 1 74 ? 25.125 26.074 7.295 1.00 20.95 1557 VAL B CA 1
ATOM 1529 C C . VAL B 1 74 ? 23.832 25.408 6.818 1.00 15.70 1557 VAL B C 1
ATOM 1530 O O . VAL B 1 74 ? 22.779 26.044 6.753 1.00 18.16 1557 VAL B O 1
ATOM 1534 N N . VAL B 1 75 ? 23.922 24.128 6.454 1.00 17.71 1558 VAL B N 1
ATOM 1535 C CA . VAL B 1 75 ? 22.745 23.395 6.015 1.00 16.11 1558 VAL B CA 1
ATOM 1536 C C . VAL B 1 75 ? 21.810 23.224 7.212 1.00 15.43 1558 VAL B C 1
ATOM 1537 O O . VAL B 1 75 ? 22.207 22.622 8.215 1.00 18.86 1558 VAL B O 1
ATOM 1541 N N . LYS B 1 76 ? 20.591 23.745 7.099 1.00 18.21 1559 LYS B N 1
ATOM 1542 C CA . LYS B 1 76 ? 19.580 23.621 8.161 1.00 19.24 1559 LYS B CA 1
ATOM 1543 C C . LYS B 1 76 ? 18.323 22.874 7.718 1.00 19.54 1559 LYS B C 1
ATOM 1544 O O . LYS B 1 76 ? 17.369 22.720 8.495 1.00 21.81 1559 LYS B O 1
ATOM 1550 N N . GLY B 1 77 ? 18.297 22.427 6.468 1.00 18.43 1560 GLY B N 1
ATOM 1551 C CA . GLY B 1 77 ? 17.107 21.761 5.958 1.00 18.06 1560 GLY B CA 1
ATOM 1552 C C . GLY B 1 77 ? 17.318 21.164 4.578 1.00 18.87 1560 GLY B C 1
ATOM 1553 O O . GLY B 1 77 ? 18.262 21.534 3.869 1.00 18.02 1560 GLY B O 1
ATOM 1554 N N . HIS B 1 78 ? 16.447 20.224 4.213 1.00 15.72 1561 HIS B N 1
ATOM 1555 C CA . HIS B 1 78 ? 16.436 19.634 2.883 1.00 18.80 1561 HIS B CA 1
ATOM 1556 C C . HIS B 1 78 ? 14.988 19.503 2.506 1.00 21.12 1561 HIS B C 1
ATOM 1557 O O . HIS B 1 78 ? 14.141 19.250 3.372 1.00 21.28 1561 HIS B O 1
ATOM 1564 N N . ARG B 1 79 ? 14.686 19.607 1.220 1.00 19.62 1562 ARG B N 1
ATOM 1565 C CA . ARG B 1 79 ? 13.367 19.152 0.770 1.00 20.15 1562 ARG B CA 1
ATOM 1566 C C . ARG B 1 79 ? 13.361 18.786 -0.690 1.00 22.02 1562 ARG B C 1
ATOM 1567 O O . ARG B 1 79 ? 14.156 19.308 -1.470 1.00 19.93 1562 ARG B O 1
ATOM 1575 N N . LYS B 1 80 ? 12.472 17.864 -1.041 1.00 18.70 1563 LYS B N 1
ATOM 1576 C CA . LYS B 1 80 ? 12.364 17.374 -2.406 1.00 20.42 1563 LYS B CA 1
ATOM 1577 C C . LYS B 1 80 ? 11.141 18.033 -3.014 1.00 25.79 1563 LYS B C 1
ATOM 1578 O O . LYS B 1 80 ? 10.109 18.160 -2.347 1.00 22.82 1563 LYS B O 1
ATOM 1584 N N . GLU B 1 81 ? 11.258 18.460 -4.271 1.00 24.56 1564 GLU B N 1
ATOM 1585 C CA . GLU B 1 81 ? 10.128 19.032 -5.000 1.00 32.47 1564 GLU B CA 1
ATOM 1586 C C . GLU B 1 81 ? 10.229 18.600 -6.447 1.00 35.91 1564 GLU B C 1
ATOM 1587 O O . GLU B 1 81 ? 11.215 18.927 -7.106 1.00 32.69 1564 GLU B O 1
ATOM 1593 N N . SER B 1 82 ? 9.221 17.878 -6.940 1.00 33.20 1565 SER B N 1
ATOM 1594 C CA . SER B 1 82 ? 9.216 17.410 -8.328 1.00 32.96 1565 SER B CA 1
ATOM 1595 C C . SER B 1 82 ? 10.494 16.659 -8.649 1.00 35.63 1565 SER B C 1
ATOM 1596 O O . SER B 1 82 ? 11.105 16.874 -9.693 1.00 34.01 1565 SER B O 1
ATOM 1599 N N . GLY B 1 83 ? 10.914 15.804 -7.724 1.00 35.60 1566 GLY B N 1
ATOM 1600 C CA . GLY B 1 83 ? 12.086 14.982 -7.937 1.00 32.97 1566 GLY B CA 1
ATOM 1601 C C . GLY B 1 83 ? 13.409 15.691 -7.726 1.00 33.92 1566 GLY B C 1
ATOM 1602 O O . GLY B 1 83 ? 14.463 15.073 -7.873 1.00 40.31 1566 GLY B O 1
ATOM 1603 N N . GLU B 1 84 ? 13.366 16.976 -7.383 1.00 28.56 1567 GLU B N 1
ATOM 1604 C CA . GLU B 1 84 ? 14.596 17.747 -7.213 1.00 29.34 1567 GLU B CA 1
ATOM 1605 C C . GLU B 1 84 ? 14.837 18.223 -5.781 1.00 21.86 1567 GLU B C 1
ATOM 1606 O O . GLU B 1 84 ? 13.902 18.491 -5.035 1.00 24.26 1567 GLU B O 1
ATOM 1612 N N . LEU B 1 85 ? 16.103 18.328 -5.403 1.00 21.49 1568 LEU B N 1
ATOM 1613 C CA . LEU B 1 85 ? 16.461 18.621 -4.014 1.00 18.11 1568 LEU B CA 1
ATOM 1614 C C . LEU B 1 85 ? 16.781 20.096 -3.822 1.00 20.99 1568 LEU B C 1
ATOM 1615 O O . LEU B 1 85 ? 17.454 20.704 -4.666 1.00 19.87 1568 LEU B O 1
ATOM 1620 N N . TYR B 1 86 ? 16.302 20.657 -2.707 1.00 18.47 1569 TYR B N 1
ATOM 1621 C CA . TYR B 1 86 ? 16.641 22.023 -2.286 1.00 19.88 1569 TYR B CA 1
ATOM 1622 C C . TYR B 1 86 ? 17.218 21.982 -0.886 1.00 18.27 1569 TYR B C 1
ATOM 1623 O O . TYR B 1 86 ? 16.786 21.180 -0.059 1.00 17.00 1569 TYR B O 1
ATOM 1632 N N . TYR B 1 87 ? 18.196 22.844 -0.626 1.00 16.69 1570 TYR B N 1
ATOM 1633 C CA . TYR B 1 87 ? 18.806 22.949 0.685 1.00 15.31 1570 TYR B CA 1
ATOM 1634 C C . TYR B 1 87 ? 18.369 24.257 1.322 1.00 20.79 1570 TYR B C 1
ATOM 1635 O O . TYR B 1 87 ? 18.342 25.296 0.652 1.00 18.49 1570 TYR B O 1
ATOM 1644 N N . SER B 1 88 ? 18.021 24.204 2.605 1.00 17.90 1571 SER B N 1
ATOM 1645 C CA . SER B 1 88 ? 17.831 25.417 3.396 1.00 21.37 1571 SER B CA 1
ATOM 1646 C C . SER B 1 88 ? 19.172 25.773 4.016 1.00 18.72 1571 SER B C 1
ATOM 1647 O O . SER B 1 88 ? 19.715 25.016 4.828 1.00 18.62 1571 SER B O 1
ATOM 1650 N N . ILE B 1 89 ? 19.716 26.922 3.618 1.00 19.09 1572 ILE B N 1
ATOM 1651 C CA . ILE B 1 89 ? 21.034 27.335 4.066 1.00 18.04 1572 ILE B CA 1
ATOM 1652 C C . ILE B 1 89 ? 20.906 28.590 4.913 1.00 20.79 1572 ILE B C 1
ATOM 1653 O O . ILE B 1 89 ? 20.259 29.555 4.505 1.00 24.59 1572 ILE B O 1
ATOM 1658 N N . GLU B 1 90 ? 21.525 28.564 6.086 1.00 21.51 1573 GLU B N 1
ATOM 1659 C CA . GLU B 1 90 ? 21.461 29.681 7.016 1.00 26.20 1573 GLU B CA 1
ATOM 1660 C C . GLU B 1 90 ? 22.759 30.470 6.965 1.00 23.45 1573 GLU B C 1
ATOM 1661 O O . GLU B 1 90 ? 23.836 29.900 7.107 1.00 21.27 1573 GLU B O 1
ATOM 1667 N N . LYS B 1 91 ? 22.636 31.776 6.742 1.00 27.41 1574 LYS B N 1
ATOM 1668 C CA . LYS B 1 91 ? 23.763 32.705 6.757 1.00 30.05 1574 LYS B CA 1
ATOM 1669 C C . LYS B 1 91 ? 23.401 33.870 7.679 1.00 33.97 1574 LYS B C 1
ATOM 1670 O O . LYS B 1 91 ? 22.413 34.570 7.437 1.00 34.53 1574 LYS B O 1
ATOM 1676 N N . GLU B 1 92 ? 24.187 34.062 8.734 1.00 38.04 1575 GLU B N 1
ATOM 1677 C CA . GLU B 1 92 ? 23.963 35.164 9.671 1.00 43.39 1575 GLU B CA 1
ATOM 1678 C C . GLU B 1 92 ? 22.505 35.242 10.137 1.00 41.39 1575 GLU B C 1
ATOM 1679 O O . GLU B 1 92 ? 21.870 36.292 10.048 1.00 41.54 1575 GLU B O 1
ATOM 1685 N N . GLY B 1 93 ? 21.967 34.114 10.594 1.00 44.01 1576 GLY B N 1
ATOM 1686 C CA . GLY B 1 93 ? 20.622 34.075 11.141 1.00 41.75 1576 GLY B CA 1
ATOM 1687 C C . GLY B 1 93 ? 19.499 33.911 10.134 1.00 38.52 1576 GLY B C 1
ATOM 1688 O O . GLY B 1 93 ? 18.377 33.563 10.508 1.00 44.85 1576 GLY B O 1
ATOM 1689 N N . GLN B 1 94 ? 19.784 34.166 8.861 1.00 35.56 1577 GLN B N 1
ATOM 1690 C CA . GLN B 1 94 ? 18.745 34.140 7.835 1.00 34.89 1577 GLN B CA 1
ATOM 1691 C C . GLN B 1 94 ? 18.841 32.861 7.020 1.00 32.07 1577 GLN B C 1
ATOM 1692 O O . GLN B 1 94 ? 19.943 32.369 6.795 1.00 32.98 1577 GLN B O 1
ATOM 1698 N N . ARG B 1 95 ? 17.697 32.342 6.576 1.00 27.21 1578 ARG B N 1
ATOM 1699 C CA . ARG B 1 95 ? 17.642 31.149 5.718 1.00 25.23 1578 ARG B CA 1
ATOM 1700 C C . ARG B 1 95 ? 17.033 31.394 4.346 1.00 29.51 1578 ARG B C 1
ATOM 1701 O O . ARG B 1 95 ? 16.061 32.142 4.203 1.00 31.88 1578 ARG B O 1
ATOM 1709 N N . LYS B 1 96 ? 17.606 30.755 3.331 1.00 24.06 1579 LYS B N 1
ATOM 1710 C CA . LYS B 1 96 ? 17.015 30.737 2.004 1.00 27.06 1579 LYS B CA 1
ATOM 1711 C C . LYS B 1 96 ? 17.107 29.321 1.466 1.00 26.25 1579 LYS B C 1
ATOM 1712 O O . LYS B 1 96 ? 17.975 28.551 1.882 1.00 23.06 1579 LYS B O 1
ATOM 1718 N N . TRP B 1 97 ? 16.211 28.980 0.548 1.00 27.55 1580 TRP B N 1
ATOM 1719 C CA . TRP B 1 97 ? 16.266 27.687 -0.109 1.00 26.74 1580 TRP B CA 1
ATOM 1720 C C . TRP B 1 97 ? 17.167 27.827 -1.320 1.00 23.81 1580 TRP B C 1
ATOM 1721 O O . TRP B 1 97 ? 17.076 28.820 -2.048 1.00 24.85 1580 TRP B O 1
ATOM 1732 N N . TYR B 1 98 ? 18.065 26.862 -1.514 1.00 18.15 1581 TYR B N 1
ATOM 1733 C CA . TYR B 1 98 ? 18.921 26.836 -2.698 1.00 18.39 1581 TYR B CA 1
ATOM 1734 C C . TYR B 1 98 ? 18.749 25.514 -3.418 1.00 20.21 1581 TYR B C 1
ATOM 1735 O O . TYR B 1 98 ? 18.707 24.451 -2.777 1.00 19.68 1581 TYR B O 1
ATOM 1744 N N . LYS B 1 99 ? 18.678 25.563 -4.743 1.00 18.68 1582 LYS B N 1
ATOM 1745 C CA . LYS B 1 99 ? 18.675 24.324 -5.512 1.00 21.24 1582 LYS B CA 1
ATOM 1746 C C . LYS B 1 99 ? 19.984 23.584 -5.283 1.00 17.81 1582 LYS B C 1
ATOM 1747 O O . LYS B 1 99 ? 21.001 24.192 -4.927 1.00 16.98 1582 LYS B O 1
ATOM 1753 N N . ARG B 1 100 ? 19.951 22.270 -5.475 1.00 17.92 1583 ARG B N 1
ATOM 1754 C CA . ARG B 1 100 ? 21.104 21.416 -5.233 1.00 14.19 1583 ARG B CA 1
ATOM 1755 C C . ARG B 1 100 ? 22.376 21.934 -5.902 1.00 17.71 1583 ARG B C 1
ATOM 1756 O O . ARG B 1 100 ? 23.446 21.968 -5.289 1.00 16.13 1583 ARG B O 1
ATOM 1764 N N . MET B 1 101 ? 22.268 22.350 -7.159 1.00 19.72 1584 MET B N 1
ATOM 1765 C CA . MET B 1 101 ? 23.475 22.733 -7.891 1.00 20.28 1584 MET B CA 1
ATOM 1766 C C . MET B 1 101 ? 24.076 24.064 -7.444 1.00 19.36 1584 MET B C 1
ATOM 1767 O O . MET B 1 101 ? 25.179 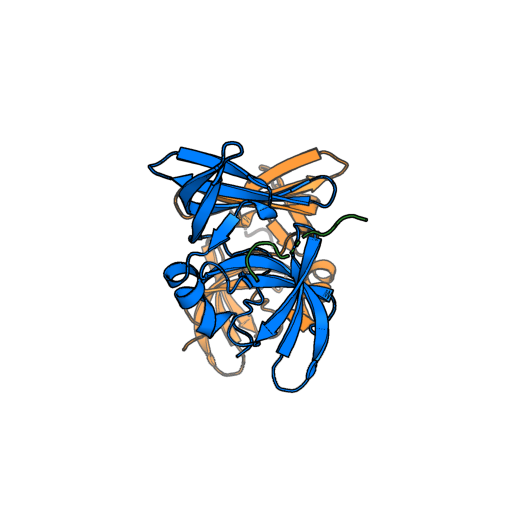24.407 -7.864 1.00 22.25 1584 MET B O 1
ATOM 1772 N N . ALA B 1 102 ? 23.365 24.801 -6.594 1.00 15.89 1585 ALA B N 1
ATOM 1773 C CA . ALA B 1 102 ? 23.869 26.075 -6.050 1.00 17.28 1585 ALA B CA 1
ATOM 1774 C C . ALA B 1 102 ? 24.596 25.907 -4.723 1.00 19.49 1585 ALA B C 1
ATOM 1775 O O . ALA B 1 102 ? 25.101 26.883 -4.149 1.00 19.64 1585 ALA B O 1
ATOM 1777 N N . VAL B 1 103 ? 24.638 24.676 -4.221 1.00 16.41 1586 VAL B N 1
ATOM 1778 C CA . VAL B 1 103 ? 25.351 24.404 -2.984 1.00 16.02 1586 VAL B CA 1
ATOM 1779 C C . VAL B 1 103 ? 26.658 23.681 -3.302 1.00 17.07 1586 VAL B C 1
ATOM 1780 O O . VAL B 1 103 ? 26.661 22.597 -3.908 1.00 18.21 1586 VAL B O 1
ATOM 1784 N N . ILE B 1 104 ? 27.777 24.290 -2.916 1.00 16.47 1587 ILE B N 1
ATOM 1785 C CA . ILE B 1 104 ? 29.090 23.742 -3.231 1.00 14.42 1587 ILE B CA 1
ATOM 1786 C C . ILE B 1 104 ? 29.952 23.691 -1.978 1.00 18.24 1587 ILE B C 1
ATOM 1787 O O . ILE B 1 104 ? 29.556 24.208 -0.935 1.00 19.11 1587 ILE B O 1
ATOM 1792 N N . LEU B 1 105 ? 31.117 23.053 -2.066 1.00 18.69 1588 LEU B N 1
ATOM 1793 C CA . LEU B 1 105 ? 32.034 23.012 -0.933 1.00 19.22 1588 LEU B CA 1
ATOM 1794 C C . LEU B 1 105 ? 33.399 23.563 -1.323 1.00 21.46 1588 LEU B C 1
ATOM 1795 O O . LEU B 1 105 ? 33.958 23.188 -2.355 1.00 21.33 1588 LEU B O 1
ATOM 1800 N N . SER B 1 106 ? 33.940 24.455 -0.500 1.00 22.49 1589 SER B N 1
ATOM 1801 C CA . SER B 1 106 ? 35.334 24.857 -0.679 1.00 22.14 1589 SER B CA 1
ATOM 1802 C C . SER B 1 106 ? 36.222 23.659 -0.391 1.00 23.76 1589 SER B C 1
ATOM 1803 O O . SER B 1 106 ? 35.769 22.674 0.195 1.00 26.11 1589 SER B O 1
ATOM 1806 N N . LEU B 1 107 ? 37.487 23.734 -0.800 1.00 25.04 1590 LEU B N 1
ATOM 1807 C CA . LEU B 1 107 ? 38.427 22.650 -0.532 1.00 28.13 1590 LEU B CA 1
ATOM 1808 C C . LEU B 1 107 ? 38.422 22.281 0.949 1.00 28.02 1590 LEU B C 1
ATOM 1809 O O . LEU B 1 107 ? 38.390 21.102 1.304 1.00 31.45 1590 LEU B O 1
ATOM 1814 N N . GLU B 1 108 ? 38.430 23.291 1.816 1.00 29.65 1591 GLU B N 1
ATOM 1815 C CA . GLU B 1 108 ? 38.443 23.043 3.256 1.00 29.23 1591 GLU B CA 1
ATOM 1816 C C . GLU B 1 108 ? 37.130 22.436 3.745 1.00 29.77 1591 GLU B C 1
ATOM 1817 O O . GLU B 1 108 ? 37.123 21.566 4.624 1.00 29.10 1591 GLU B O 1
ATOM 1823 N N . GLN B 1 109 ? 36.017 22.916 3.194 1.00 26.99 1592 GLN B N 1
ATOM 1824 C CA . GLN B 1 109 ? 34.707 22.410 3.586 1.00 27.22 1592 GLN B CA 1
ATOM 1825 C C . GLN B 1 109 ? 34.572 20.965 3.136 1.00 25.85 1592 GLN B C 1
ATOM 1826 O O . GLN B 1 109 ? 34.033 20.132 3.863 1.00 28.48 1592 GLN B O 1
ATOM 1832 N N . GLY B 1 110 ? 35.075 20.678 1.937 1.00 27.33 1593 GLY B N 1
ATOM 1833 C CA . GLY B 1 110 ? 35.031 19.325 1.407 1.00 30.45 1593 GLY B CA 1
ATOM 1834 C C . GLY B 1 110 ? 35.901 18.380 2.218 1.00 35.55 1593 GLY B C 1
ATOM 1835 O O . GLY B 1 110 ? 35.489 17.258 2.519 1.00 31.19 1593 GLY B O 1
ATOM 1836 N N . ASN B 1 111 ? 37.101 18.842 2.575 1.00 32.88 1594 ASN B N 1
ATOM 1837 C CA . ASN B 1 111 ? 38.047 18.037 3.352 1.00 36.95 1594 ASN B CA 1
ATOM 1838 C C . ASN B 1 111 ? 37.477 17.477 4.646 1.00 35.60 1594 ASN B C 1
ATOM 1839 O O . ASN B 1 111 ? 37.776 16.341 5.014 1.00 40.53 1594 ASN B O 1
ATOM 1844 N N . ARG B 1 112 ? 36.648 18.262 5.328 1.00 35.84 1595 ARG B N 1
ATOM 1845 C CA . ARG B 1 112 ? 36.008 17.804 6.554 1.00 35.61 1595 ARG B CA 1
ATOM 1846 C C . ARG B 1 112 ? 35.174 16.542 6.330 1.00 39.29 1595 ARG B C 1
ATOM 1847 O O . ARG B 1 112 ? 34.998 15.739 7.247 1.00 41.54 1595 ARG B O 1
ATOM 1855 N N . LEU B 1 113 ? 34.663 16.377 5.110 1.00 33.91 1596 LEU B N 1
ATOM 1856 C CA . LEU B 1 113 ? 33.790 15.250 4.777 1.00 35.53 1596 LEU B CA 1
ATOM 1857 C C . LEU B 1 113 ? 34.517 14.075 4.095 1.00 36.49 1596 LEU B C 1
ATOM 1858 O O . LEU B 1 113 ? 33.944 12.992 3.942 1.00 38.50 1596 LEU B O 1
ATOM 1863 N N . ARG B 1 114 ? 35.768 14.294 3.693 1.00 34.51 1597 ARG B N 1
ATOM 1864 C CA . ARG B 1 114 ? 36.531 13.302 2.932 1.00 40.36 1597 ARG B CA 1
ATOM 1865 C C . ARG B 1 114 ? 36.653 11.973 3.674 1.00 46.06 1597 ARG B C 1
ATOM 1866 O O . ARG B 1 114 ? 36.440 10.902 3.099 1.00 42.81 1597 ARG B O 1
ATOM 1874 N N . GLU B 1 115 ? 36.972 12.055 4.960 1.00 44.67 1598 GLU B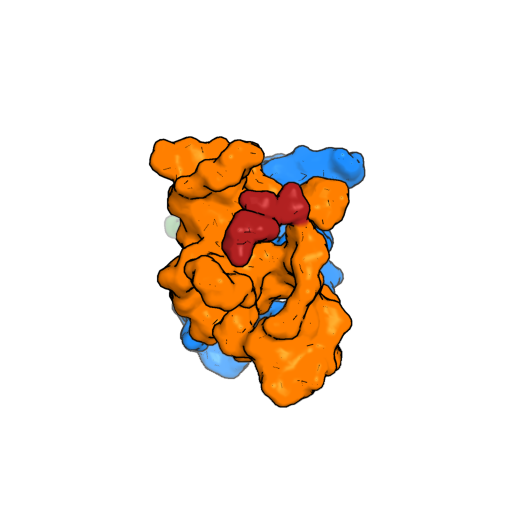 N 1
ATOM 1875 C CA . GLU B 1 115 ? 37.198 10.868 5.777 1.00 49.49 1598 GLU B CA 1
ATOM 1876 C C . GLU B 1 115 ? 35.969 9.964 5.805 1.00 47.13 1598 GLU B C 1
ATOM 1877 O O . GLU B 1 115 ? 36.076 8.749 5.642 1.00 54.01 1598 GLU B O 1
ATOM 1883 N N . GLN B 1 116 ? 34.801 10.573 5.976 1.00 44.39 1599 GLN B N 1
ATOM 1884 C CA . GLN B 1 116 ? 33.551 9.845 6.176 1.00 44.16 1599 GLN B CA 1
ATOM 1885 C C . GLN B 1 116 ? 32.806 9.538 4.866 1.00 45.79 1599 GLN B C 1
ATOM 1886 O O . GLN B 1 116 ? 32.031 8.578 4.802 1.00 44.24 1599 GLN B O 1
ATOM 1892 N N . TYR B 1 117 ? 33.046 10.340 3.827 1.00 41.90 1600 TYR B N 1
ATOM 1893 C CA . TYR B 1 117 ? 32.286 10.222 2.577 1.00 39.89 1600 TYR B CA 1
ATOM 1894 C C . TYR B 1 117 ? 33.151 10.084 1.320 1.00 40.58 1600 TYR B C 1
ATOM 1895 O O . TYR B 1 117 ? 32.625 9.964 0.204 1.00 36.00 1600 TYR B O 1
ATOM 1904 N N . GLY B 1 118 ? 34.469 10.108 1.500 1.00 37.25 1601 GLY B N 1
ATOM 1905 C CA . GLY B 1 118 ? 35.396 10.001 0.387 1.00 43.42 1601 GLY B CA 1
ATOM 1906 C C . GLY B 1 118 ? 35.284 8.683 -0.354 1.00 46.06 1601 GLY B C 1
ATOM 1907 O O . GLY B 1 118 ? 34.798 7.690 0.191 1.00 48.31 1601 GLY B O 1
ATOM 1908 N N . LEU B 1 119 ? 35.738 8.676 -1.603 1.00 43.17 1602 LEU B N 1
ATOM 1909 C CA . LEU B 1 119 ? 35.639 7.491 -2.444 1.00 43.71 1602 LEU B CA 1
ATOM 1910 C C . LEU B 1 119 ? 37.004 6.841 -2.673 1.00 43.71 1602 LEU B C 1
ATOM 1911 O O . LEU B 1 119 ? 38.045 7.497 -2.600 1.00 45.37 1602 LEU B O 1
ATOM 1916 N N . THR C 2 1 ? 5.845 8.732 43.507 1.00 49.88 377 THR C N 1
ATOM 1917 C CA . THR C 2 1 ? 6.794 8.025 42.646 1.00 49.37 377 THR C CA 1
ATOM 1918 C C . THR C 2 1 ? 6.199 7.712 41.272 1.00 41.04 377 THR C C 1
ATOM 1919 O O . THR C 2 1 ? 5.255 6.925 41.149 1.00 42.80 377 THR C O 1
ATOM 1923 N N . SER C 2 2 ? 6.755 8.337 40.240 1.00 36.07 378 SER C N 1
ATOM 1924 C CA . SER C 2 2 ? 6.198 8.204 38.899 1.00 29.35 378 SER C CA 1
ATOM 1925 C C . SER C 2 2 ? 6.941 7.186 38.032 1.00 36.21 378 SER C C 1
ATOM 1926 O O . SER C 2 2 ? 8.149 6.978 38.170 1.00 33.91 378 SER C O 1
ATOM 1929 N N . ARG C 2 3 ? 6.201 6.552 37.132 1.00 26.40 379 ARG C N 1
ATOM 1930 C CA . ARG C 2 3 ? 6.763 5.572 36.220 1.00 21.18 379 ARG C CA 1
ATOM 1931 C C . ARG C 2 3 ? 6.326 5.887 34.785 1.00 23.33 379 ARG C C 1
ATOM 1932 O O . ARG C 2 3 ? 5.269 6.484 34.559 1.00 19.73 379 ARG C O 1
ATOM 1940 N N . HIS C 2 4 ? 7.129 5.481 33.812 1.00 20.78 380 HIS C N 1
ATOM 1941 C CA . HIS C 2 4 ? 6.765 5.737 32.423 1.00 20.43 380 HIS C CA 1
ATOM 1942 C C . HIS C 2 4 ? 5.560 4.910 32.023 1.00 17.10 380 HIS C C 1
ATOM 1943 O O . HIS C 2 4 ? 5.459 3.737 32.377 1.00 19.08 380 HIS C O 1
ATOM 1973 N N . LEU C 2 7 ? 5.520 1.347 30.789 1.00 15.72 383 LEU C N 1
ATOM 1974 C CA . LEU C 2 7 ? 5.573 0.228 31.741 1.00 18.63 383 LEU C CA 1
ATOM 1975 C C . LEU C 2 7 ? 4.206 -0.403 31.984 1.00 24.22 383 LEU C C 1
ATOM 1976 O O . LEU C 2 7 ? 4.130 -1.538 32.467 1.00 23.92 383 LEU C O 1
ATOM 1981 N N . MET C 2 8 ? 3.137 0.315 31.634 1.00 18.70 384 MET C N 1
ATOM 1982 C CA . MET C 2 8 ? 1.773 -0.202 31.789 1.00 21.45 384 MET C CA 1
ATOM 1983 C C . MET C 2 8 ? 1.485 -1.396 30.873 1.00 26.99 384 MET C C 1
ATOM 1984 O O . MET C 2 8 ? 0.533 -2.145 31.104 1.00 27.36 384 MET C O 1
ATOM 1989 N N . PHE C 2 9 ? 2.311 -1.586 29.845 1.00 18.28 385 PHE C N 1
ATOM 1990 C CA . PHE C 2 9 ? 2.114 -2.679 28.883 1.00 26.82 385 PHE C CA 1
ATOM 1991 C C . PHE C 2 9 ? 2.963 -3.915 29.184 1.00 33.86 385 PHE C C 1
ATOM 1992 O O . PHE C 2 9 ? 2.939 -4.892 28.432 1.00 43.18 385 PHE C O 1
ATOM 2000 N N . LYS C 2 10 ? 3.714 -3.862 30.276 1.00 35.55 386 LYS C N 1
ATOM 2001 C CA . LYS C 2 10 ? 4.548 -4.985 30.683 1.00 41.35 386 LYS C CA 1
ATOM 2002 C C . LYS C 2 10 ? 3.909 -5.743 31.840 1.00 44.34 386 LYS C C 1
ATOM 2003 O O . LYS C 2 10 ? 2.961 -6.507 31.634 1.00 49.25 386 LYS C O 1
ATOM 2009 N N . SER D 2 2 ? 24.215 28.310 -16.397 1.00 78.71 378 SER D N 1
ATOM 2010 C CA . SER D 2 2 ? 25.341 27.575 -15.825 1.00 75.56 378 SER D CA 1
ATOM 2011 C C . SER D 2 2 ? 26.098 26.732 -16.859 1.00 70.55 378 SER D C 1
ATOM 2012 O O . SER D 2 2 ? 25.501 26.231 -17.815 1.00 78.76 378 SER D O 1
ATOM 2015 N N . ARG D 2 3 ? 27.432 26.663 -16.766 1.00 61.97 379 ARG D N 1
ATOM 2016 C CA . ARG D 2 3 ? 28.219 27.326 -15.745 1.00 61.38 379 ARG D CA 1
ATOM 2017 C C . ARG D 2 3 ? 29.205 28.364 -16.289 1.00 63.20 379 ARG D C 1
ATOM 2018 O O . ARG D 2 3 ? 30.259 28.025 -16.748 1.00 53.50 379 ARG D O 1
ATOM 2026 N N . HIS D 2 4 ? 28.849 29.626 -16.184 1.00 65.38 380 HIS D N 1
ATOM 2027 C CA . HIS D 2 4 ? 29.699 30.676 -16.707 1.00 66.09 380 HIS D CA 1
ATOM 2028 C C . HIS D 2 4 ? 30.819 30.931 -15.705 1.00 61.40 380 HIS D C 1
ATOM 2029 O O . HIS D 2 4 ? 30.956 32.029 -15.157 1.00 67.29 380 HIS D O 1
ATOM 2059 N N . LEU D 2 7 ? 33.373 27.985 -18.105 1.00 55.18 383 LEU D N 1
ATOM 2060 C CA . LEU D 2 7 ? 33.679 28.693 -19.344 1.00 55.26 383 LEU D CA 1
ATOM 2061 C C . LEU D 2 7 ? 34.685 29.808 -19.071 1.00 54.49 383 LEU D C 1
ATOM 2062 O O . LEU D 2 7 ? 35.634 30.007 -19.832 1.00 54.32 383 LEU D O 1
ATOM 2067 N N . MET D 2 8 ? 34.465 30.528 -17.975 1.00 55.75 384 MET D N 1
ATOM 2068 C CA . MET D 2 8 ? 35.389 31.563 -17.517 1.00 58.78 384 MET D CA 1
ATOM 2069 C C . MET D 2 8 ? 36.816 31.027 -17.355 1.00 55.09 384 MET D C 1
ATOM 2070 O O . MET D 2 8 ? 37.727 31.446 -18.075 1.00 54.37 384 MET D O 1
ATOM 2075 N N . PHE D 2 9 ? 37.002 30.097 -16.420 1.00 53.71 385 PHE D N 1
ATOM 2076 C CA . PHE D 2 9 ? 38.301 29.466 -16.217 1.00 54.31 385 PHE D CA 1
ATOM 2077 C C . PHE D 2 9 ? 38.561 28.465 -17.342 1.00 60.70 385 PHE D C 1
ATOM 2078 O O . PHE D 2 9 ? 39.633 28.446 -17.947 1.00 65.50 385 PHE D O 1
#

Secondary structure (DSSP, 8-state):
---TT-EEEEE-TTT--EEEEEEEEE-STTEEEEEETTS-EEEEEGGGEE--SSPPTT-EEEEE-TTS-EEEEEEEEEEEETTEEEEEEEETTEEEEEEGGGEEB-HHHHHHHHHHHB--/--STT-EEEEE-TTT--EEEEEEEEEEETTEEEEEETTS-EEEEEGGGEE--SSPPTT-EEEEE-TTS-EEEEEEEEEEEETTEEEEEEEETTEEEEEEGGGEEB-HHHHHHHHHHHB-/-----TT-/------

Radius of gyration: 20.25 Å; Cα contacts (8 Å, |Δi|>4): 552; chains: 4; bounding box: 47×46×62 Å

B-factor: mean 27.43, std 12.1, range [10.6, 81.53]

CATH classification: 2.30.30.140 (+1 more: 2.30.30.30)

Solvent-accessible surface area: 14403 Å² total